Protein AF-A0A2V7WGX1-F1 (afdb_monomer_lite)

Sequence (212 aa):
MSPAGAVGPRGSLGRRGPPDYGVYSNGDAHVEGTFTATTNKGFVQPHPNDASKEIRYISLEGPHTEVYFRGTAQVSQGVTRIPIPQHFRFVADPATYSTLVTPVGAMATTAVVSEGPEGIVVVASRNVKVHYVVYAEREAVRNPDPIIENVHFRPDPDADFLAHLPDSFRQLMIQNGTLNSDGTVNMETARRLGWDKEWEKRKPPAPQPSSD

Secondary structure (DSSP, 8-state):
-PPP-----S----B-SSS-BSS--SS----SS----SS--EEEEE-TT-TT-EEEEE----SS-EEEEEEEEEEBTTEEEEPPPHHHHTTB-TT--EEEEEEESS---EEEEE-STT-EEEEESSSEEEEEEEEEEBSSS----SS----S----TTS--STTS-HHHHHHHHHTTSB-TTSSB-HHHHHHTTHHHHHHHHSPPPPPPP--

pLDDT: mean 86.75, std 15.68, range [38.28, 98.69]

Foldseek 3Di:
DDPDPP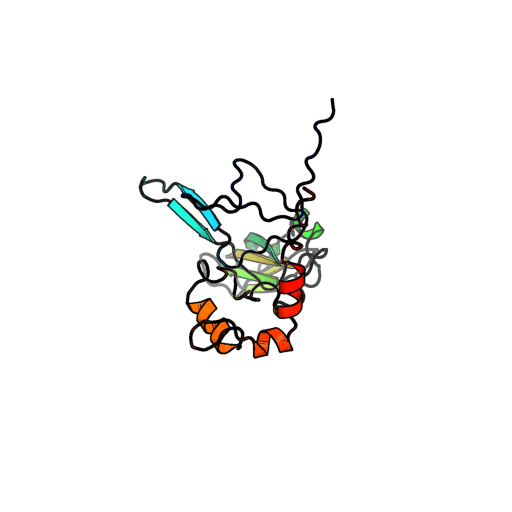PDPPDFQFDQDVVGDSDDDPDDDDDDDDDDDPDFDKDWDPDPPDNVDIDIDTDDDDLKQKDKDKDKDWADPFKDWAADDPVCLVWFDQVFKDKDKDFDPDDWDKDFPDDGNGTTMMGTPHTTMMIMMIMGGTPVDINPGSDDDPPLLQDDQVDPSPPPDDVVVLVVCCVVQCAPPVSGGNVVVCVVVVVVVVVVVVDDPDDDPDDD

Structure (mmCIF, N/CA/C/O backbone):
data_AF-A0A2V7WGX1-F1
#
_entry.id   AF-A0A2V7WGX1-F1
#
loop_
_atom_site.group_PDB
_atom_site.id
_atom_site.type_symbol
_atom_site.label_atom_id
_atom_site.label_alt_id
_atom_site.label_comp_id
_atom_site.label_asym_id
_atom_site.label_entity_id
_atom_site.label_seq_id
_atom_site.pdbx_PDB_ins_code
_atom_site.Cartn_x
_atom_site.Cartn_y
_atom_site.Cartn_z
_atom_site.occupancy
_atom_site.B_iso_or_equiv
_atom_site.auth_seq_id
_atom_site.auth_comp_id
_atom_site.auth_asym_id
_atom_site.auth_atom_id
_atom_site.pdbx_PDB_model_num
ATOM 1 N N . MET A 1 1 ? 3.390 42.094 -16.777 1.00 40.50 1 MET A N 1
ATOM 2 C CA . MET A 1 1 ? 4.501 41.247 -17.254 1.00 40.50 1 MET A CA 1
ATOM 3 C C . MET A 1 1 ? 4.175 39.819 -16.867 1.00 40.50 1 MET A C 1
ATOM 5 O O . MET A 1 1 ? 4.219 39.506 -15.687 1.00 40.50 1 MET A O 1
ATOM 9 N N . SER A 1 2 ? 3.751 38.995 -17.822 1.00 38.28 2 SER A N 1
ATOM 10 C CA . SER A 1 2 ? 3.570 37.558 -17.594 1.00 38.28 2 SER A CA 1
ATOM 11 C C . SER A 1 2 ? 4.943 36.891 -17.695 1.00 38.28 2 SER A C 1
ATOM 13 O O . SER A 1 2 ? 5.629 37.151 -18.687 1.00 38.28 2 SER A O 1
ATOM 15 N N . PRO A 1 3 ? 5.387 36.066 -16.732 1.00 49.81 3 PRO A N 1
ATOM 16 C CA . PRO A 1 3 ? 6.552 35.238 -16.974 1.00 49.81 3 PRO A CA 1
ATOM 17 C C . PRO A 1 3 ? 6.169 34.203 -18.031 1.00 49.81 3 PRO A C 1
ATOM 19 O O . PRO A 1 3 ? 5.167 33.499 -17.902 1.00 49.81 3 PRO A O 1
ATOM 22 N N . ALA A 1 4 ? 6.942 34.175 -19.112 1.00 47.16 4 ALA A N 1
ATOM 23 C CA . ALA A 1 4 ? 6.830 33.181 -20.160 1.00 47.16 4 ALA A CA 1
ATOM 24 C C . ALA A 1 4 ? 7.010 31.788 -19.542 1.00 47.16 4 ALA A C 1
ATOM 26 O O . ALA A 1 4 ? 8.065 31.479 -18.989 1.00 47.16 4 ALA A O 1
ATOM 27 N N . GLY A 1 5 ? 5.970 30.959 -19.618 1.00 41.69 5 GLY A N 1
ATOM 28 C CA . GLY A 1 5 ? 6.084 29.541 -19.321 1.00 41.69 5 GLY A CA 1
ATOM 29 C C . GLY A 1 5 ? 7.002 28.911 -20.357 1.00 41.69 5 GLY A C 1
ATOM 30 O O . GLY A 1 5 ? 6.671 28.869 -21.541 1.00 41.69 5 GLY A O 1
ATOM 31 N N . ALA A 1 6 ? 8.169 28.444 -19.925 1.00 47.59 6 ALA A N 1
ATOM 32 C CA . ALA A 1 6 ? 8.965 27.547 -20.738 1.00 47.59 6 ALA A CA 1
ATOM 33 C C . ALA A 1 6 ? 8.188 26.230 -20.853 1.00 47.59 6 ALA A C 1
ATOM 35 O O . ALA A 1 6 ? 8.159 25.431 -19.919 1.00 47.59 6 ALA A O 1
ATOM 36 N N . VAL A 1 7 ? 7.535 26.007 -21.992 1.00 45.34 7 VAL A N 1
ATOM 37 C CA . VAL A 1 7 ? 7.140 24.656 -22.387 1.00 45.34 7 VAL A CA 1
ATOM 38 C C . VAL A 1 7 ? 8.437 23.960 -22.778 1.00 45.34 7 VAL A C 1
ATOM 40 O O . VAL A 1 7 ? 8.952 24.149 -23.879 1.00 45.34 7 VAL A O 1
ATOM 43 N N . GLY A 1 8 ? 9.021 23.223 -21.833 1.00 42.41 8 GLY A N 1
ATOM 44 C CA . GLY A 1 8 ? 10.114 22.317 -22.151 1.00 42.41 8 GLY A CA 1
ATOM 45 C C . GLY A 1 8 ? 9.636 21.287 -23.184 1.00 42.41 8 GLY A C 1
ATOM 46 O O . GLY A 1 8 ? 8.465 20.894 -23.152 1.00 42.41 8 GLY A O 1
ATOM 47 N N . PRO A 1 9 ? 10.496 20.837 -24.112 1.00 39.94 9 PRO A N 1
ATOM 48 C CA . PRO A 1 9 ? 10.167 19.685 -24.943 1.00 39.94 9 PRO A CA 1
ATOM 49 C C . PRO A 1 9 ? 9.822 18.497 -24.033 1.00 39.94 9 PRO A C 1
ATOM 51 O O . PRO A 1 9 ? 10.311 18.418 -22.905 1.00 39.94 9 PRO A O 1
ATOM 54 N N . ARG A 1 10 ? 9.012 17.544 -24.513 1.00 44.78 10 ARG A N 1
ATOM 55 C CA . ARG A 1 10 ? 8.964 16.203 -23.907 1.00 44.78 10 ARG A CA 1
ATOM 56 C C . ARG A 1 10 ? 10.395 15.662 -23.911 1.00 44.78 10 ARG A C 1
ATOM 58 O O . ARG A 1 10 ? 10.879 15.216 -24.944 1.00 44.78 10 ARG A O 1
ATOM 65 N N . GLY A 1 11 ? 11.085 15.788 -22.789 1.00 47.50 11 GLY A N 1
ATOM 66 C CA . GLY A 1 11 ? 12.514 15.557 -22.687 1.00 47.50 11 GLY A CA 1
ATOM 67 C C . GLY A 1 11 ? 12.874 15.173 -21.264 1.00 47.50 11 GLY A C 1
ATOM 68 O O . GLY A 1 11 ? 12.306 15.681 -20.299 1.00 47.50 11 GLY A O 1
ATOM 69 N N . SER A 1 12 ? 13.805 14.237 -21.139 1.00 52.19 12 SER A N 1
ATOM 70 C CA . SER A 1 12 ? 14.406 13.853 -19.870 1.00 52.19 12 SER A CA 1
ATOM 71 C C . SER A 1 12 ? 15.331 14.971 -19.385 1.00 52.19 12 SER A C 1
ATOM 73 O O . SER A 1 12 ? 16.345 15.253 -20.022 1.00 52.19 12 SER A O 1
ATOM 75 N N . LEU A 1 13 ? 15.006 15.592 -18.254 1.00 54.75 13 LEU A N 1
ATOM 76 C CA . LEU A 1 13 ? 15.963 16.376 -17.476 1.00 54.75 13 LEU A CA 1
ATOM 77 C C . LEU A 1 13 ? 16.720 15.413 -16.553 1.00 54.75 13 LEU A C 1
ATOM 79 O O . LEU A 1 13 ? 16.105 14.602 -15.866 1.00 54.75 13 LEU A O 1
ATOM 83 N N . GLY A 1 14 ? 18.050 15.473 -16.584 1.00 57.06 14 GLY A N 1
ATOM 84 C CA . GLY A 1 14 ? 18.920 14.638 -15.761 1.00 57.06 14 GLY A CA 1
ATOM 85 C C . GLY A 1 14 ? 20.330 15.201 -15.715 1.00 57.06 14 GLY A C 1
ATOM 86 O O . GLY A 1 14 ? 21.062 15.103 -16.698 1.00 57.06 14 GLY A O 1
ATOM 87 N N . ARG A 1 15 ? 20.730 15.792 -14.585 1.00 48.75 15 ARG A N 1
ATOM 88 C CA . ARG A 1 15 ? 22.139 16.114 -14.334 1.00 48.75 15 ARG A CA 1
ATOM 89 C C . ARG A 1 15 ? 22.797 14.865 -13.753 1.00 48.75 15 ARG A C 1
ATOM 91 O O . ARG A 1 15 ? 22.518 14.490 -12.624 1.00 48.75 15 ARG A O 1
ATOM 98 N N . ARG A 1 16 ? 23.678 14.229 -14.523 1.00 54.84 16 ARG A N 1
ATOM 99 C CA . ARG A 1 16 ? 24.545 13.150 -14.027 1.00 54.84 16 ARG A CA 1
ATOM 100 C C . ARG A 1 16 ? 25.755 13.785 -13.329 1.00 54.84 16 ARG A C 1
ATOM 102 O O . ARG A 1 16 ? 26.389 14.662 -13.918 1.00 54.84 16 ARG A O 1
ATOM 109 N N . GLY A 1 17 ? 26.053 13.394 -12.093 1.00 52.72 17 GLY A N 1
ATOM 110 C CA . GLY A 1 17 ? 27.170 13.922 -11.312 1.00 52.72 17 GLY A CA 1
ATOM 111 C C . GLY A 1 17 ? 26.863 13.922 -9.812 1.00 52.72 17 GLY A C 1
ATOM 112 O O . GLY A 1 17 ? 25.748 14.287 -9.449 1.00 52.72 17 GLY A O 1
ATOM 113 N N . PRO A 1 18 ? 27.829 13.589 -8.934 1.00 49.91 18 PRO A N 1
ATOM 114 C CA . PRO A 1 18 ? 27.580 13.487 -7.501 1.00 49.91 18 PRO A CA 1
ATOM 115 C C . PRO A 1 18 ? 27.068 14.815 -6.919 1.00 49.91 18 PRO A C 1
ATOM 117 O O . PRO A 1 18 ? 27.707 15.851 -7.137 1.00 49.91 18 PRO A O 1
ATOM 120 N N . PRO A 1 19 ? 25.978 14.813 -6.134 1.00 52.66 19 PRO A N 1
ATOM 121 C CA . PRO A 1 19 ? 25.055 13.699 -5.879 1.00 52.66 19 PRO A CA 1
ATOM 122 C C . PRO A 1 19 ? 24.130 13.415 -7.084 1.00 52.66 19 PRO A C 1
ATOM 124 O O . PRO A 1 19 ? 23.496 14.332 -7.605 1.00 52.66 19 PRO A O 1
ATOM 127 N N . ASP A 1 20 ? 24.054 12.150 -7.524 1.00 64.81 20 ASP A N 1
ATOM 128 C CA . ASP A 1 20 ? 23.341 11.749 -8.749 1.00 64.81 20 ASP A CA 1
ATOM 129 C C . ASP A 1 20 ? 21.818 11.903 -8.609 1.00 64.81 20 ASP A C 1
ATOM 131 O O . ASP A 1 20 ? 21.132 11.046 -8.049 1.00 64.81 20 ASP A O 1
ATOM 135 N N . TYR A 1 21 ? 21.271 12.986 -9.165 1.00 66.06 21 TYR A N 1
ATOM 136 C CA . TYR A 1 21 ? 19.832 13.232 -9.227 1.00 66.06 21 TYR A CA 1
ATOM 137 C C . TYR A 1 21 ? 19.381 13.466 -10.669 1.00 66.06 21 TYR A C 1
ATOM 139 O O . TYR A 1 21 ? 19.825 14.404 -11.330 1.00 66.06 21 TYR A O 1
ATOM 147 N N . GLY A 1 22 ? 18.415 12.668 -11.136 1.00 72.00 22 GLY A N 1
ATOM 148 C CA . GLY A 1 22 ? 17.687 12.983 -12.369 1.00 72.00 22 GLY A CA 1
ATOM 149 C C . GLY A 1 22 ? 16.939 14.316 -12.234 1.00 72.00 22 GLY A C 1
ATOM 150 O O . GLY A 1 22 ? 17.083 15.214 -13.057 1.00 72.00 22 GLY A O 1
ATOM 151 N N . VAL A 1 23 ? 16.219 14.485 -11.123 1.00 77.44 23 VAL A N 1
ATOM 152 C CA . VAL A 1 23 ? 15.547 15.733 -10.743 1.00 77.44 23 VAL A CA 1
ATOM 153 C C . VAL A 1 23 ? 15.723 15.940 -9.237 1.00 77.44 23 VAL A C 1
ATOM 155 O O . VAL A 1 23 ? 15.415 15.042 -8.457 1.00 77.44 23 VAL A O 1
ATOM 158 N N . TYR A 1 24 ? 16.207 17.117 -8.832 1.00 76.19 24 TYR A N 1
ATOM 159 C CA . TYR A 1 24 ? 16.277 17.552 -7.433 1.00 76.19 24 TYR A CA 1
ATOM 160 C C . TYR A 1 24 ? 15.487 18.852 -7.274 1.00 76.19 24 TYR A C 1
ATOM 162 O O . TYR A 1 24 ? 15.758 19.829 -7.973 1.00 76.19 24 TYR A O 1
ATOM 170 N N . SER A 1 25 ? 14.522 18.863 -6.356 1.00 81.75 25 SER A N 1
ATOM 171 C CA . SER A 1 25 ? 13.749 20.052 -5.996 1.00 81.75 25 SER A CA 1
ATOM 172 C C . SER A 1 25 ? 14.060 20.435 -4.555 1.00 81.75 25 SER A C 1
ATOM 174 O O . SER A 1 25 ? 14.002 19.593 -3.666 1.00 81.75 25 SER A O 1
ATOM 176 N N . ASN A 1 26 ? 14.360 21.713 -4.320 1.00 82.06 26 ASN A N 1
ATOM 177 C CA . ASN A 1 26 ? 14.531 22.267 -2.972 1.00 82.06 26 ASN A CA 1
ATOM 178 C C . ASN A 1 26 ? 13.189 22.711 -2.337 1.00 82.06 26 ASN A C 1
ATOM 180 O O . ASN A 1 26 ? 13.183 23.385 -1.313 1.00 82.06 26 ASN A O 1
ATOM 184 N N . GLY A 1 27 ? 12.059 22.381 -2.969 1.00 85.50 27 GLY A N 1
ATOM 185 C CA . GLY A 1 27 ? 10.699 22.655 -2.497 1.00 85.50 27 GLY A CA 1
ATOM 186 C C . GLY A 1 27 ? 9.718 21.574 -2.957 1.00 85.50 27 GLY A C 1
ATOM 187 O O . GLY A 1 27 ? 10.138 20.523 -3.450 1.00 85.50 27 GLY A O 1
ATOM 188 N N . ASP A 1 28 ? 8.419 21.835 -2.825 1.00 88.31 28 ASP A N 1
ATOM 189 C CA . ASP A 1 28 ? 7.376 20.855 -3.141 1.00 88.31 28 ASP A CA 1
ATOM 190 C C . ASP A 1 28 ? 7.393 20.432 -4.617 1.00 88.31 28 ASP A C 1
ATOM 192 O O . ASP A 1 28 ? 7.561 21.248 -5.525 1.00 88.31 28 ASP A O 1
ATOM 196 N N . ALA A 1 29 ? 7.183 19.137 -4.856 1.00 88.44 29 ALA A N 1
ATOM 197 C CA . ALA A 1 29 ? 6.997 18.576 -6.187 1.00 88.44 29 ALA A CA 1
ATOM 198 C C . ALA A 1 29 ? 5.526 18.186 -6.373 1.00 88.44 29 ALA A C 1
ATOM 200 O O . ALA A 1 29 ? 5.007 17.329 -5.658 1.00 88.44 29 ALA A O 1
ATOM 201 N N . HIS A 1 30 ? 4.862 18.804 -7.349 1.00 87.44 30 HIS A N 1
ATOM 202 C CA . HIS A 1 30 ? 3.520 18.419 -7.775 1.00 87.44 30 HIS A CA 1
ATOM 203 C C . HIS A 1 30 ? 3.599 17.593 -9.063 1.00 87.44 30 HIS A C 1
ATOM 205 O O . HIS A 1 30 ? 4.263 17.997 -10.017 1.00 87.44 30 HIS A O 1
ATOM 211 N N . VAL A 1 31 ? 2.919 16.445 -9.090 1.00 90.00 31 VAL A N 1
ATOM 212 C CA . VAL A 1 31 ? 2.844 15.557 -10.258 1.00 90.00 31 VAL A CA 1
ATOM 213 C C . VAL A 1 31 ? 1.385 15.444 -10.685 1.00 90.00 31 VAL A C 1
ATOM 215 O O . VAL A 1 31 ? 0.576 14.849 -9.975 1.00 90.00 31 VAL A O 1
ATOM 218 N N . GLU A 1 32 ? 1.057 15.983 -11.858 1.00 89.12 32 GLU A N 1
ATOM 219 C CA . GLU A 1 32 ? -0.212 15.696 -12.528 1.00 89.12 32 GLU A CA 1
ATOM 220 C C . GLU A 1 32 ? -0.107 14.321 -13.207 1.00 89.12 32 GLU A C 1
ATOM 222 O O . GLU A 1 32 ? 0.552 14.168 -14.235 1.00 89.12 32 GLU A O 1
ATOM 227 N N . GLY A 1 33 ? -0.712 13.296 -12.597 1.00 88.25 33 GLY A N 1
ATOM 228 C CA . GLY A 1 33 ? -0.688 11.914 -13.087 1.00 88.25 33 GLY A CA 1
ATOM 229 C C . GLY A 1 33 ? -0.087 10.925 -12.085 1.00 88.25 33 GLY A C 1
ATOM 230 O O . GLY A 1 33 ? -0.230 11.082 -10.873 1.00 88.25 33 GLY A O 1
ATOM 231 N N . THR A 1 34 ? 0.563 9.875 -12.590 1.00 86.31 34 THR A N 1
ATOM 232 C CA . THR A 1 34 ? 1.123 8.787 -11.772 1.00 86.31 34 THR A CA 1
ATOM 233 C C . THR A 1 34 ? 2.629 8.949 -11.587 1.00 86.31 34 THR A C 1
ATOM 235 O O . THR A 1 34 ? 3.370 9.080 -12.557 1.00 86.31 34 THR A O 1
ATOM 238 N N . PHE A 1 35 ? 3.096 8.866 -10.338 1.00 90.06 35 PHE A N 1
ATOM 239 C CA . PHE A 1 35 ? 4.519 8.736 -10.024 1.00 90.06 35 PHE A CA 1
ATOM 240 C C . PHE A 1 35 ? 4.910 7.259 -9.876 1.00 90.06 35 PHE A C 1
ATOM 242 O O . PHE A 1 35 ? 4.494 6.572 -8.934 1.00 90.06 35 PHE A O 1
ATOM 249 N N . THR A 1 36 ? 5.744 6.775 -10.793 1.00 87.69 36 THR A N 1
ATOM 250 C CA . THR A 1 36 ? 6.272 5.406 -10.790 1.00 87.69 36 THR A CA 1
ATOM 251 C C . THR A 1 36 ? 7.737 5.420 -10.366 1.00 87.69 36 THR A C 1
ATOM 253 O O . THR A 1 36 ? 8.535 6.190 -10.892 1.00 87.69 36 THR A O 1
ATOM 256 N N . ALA A 1 37 ? 8.098 4.531 -9.442 1.00 89.00 37 ALA A N 1
ATOM 257 C CA . ALA A 1 37 ? 9.483 4.228 -9.107 1.00 89.00 37 ALA A CA 1
ATOM 258 C C . ALA A 1 37 ? 9.738 2.747 -9.398 1.00 89.00 37 ALA A C 1
ATOM 260 O O . ALA A 1 37 ? 8.873 1.917 -9.136 1.00 89.00 37 ALA A O 1
ATOM 261 N N . THR A 1 38 ? 10.905 2.424 -9.949 1.00 85.88 38 THR A N 1
ATOM 262 C CA . THR A 1 38 ? 11.343 1.036 -10.175 1.00 85.88 38 THR A CA 1
ATOM 263 C C . THR A 1 38 ? 12.050 0.440 -8.961 1.00 85.88 38 THR A C 1
ATOM 265 O O . THR A 1 38 ? 12.195 -0.774 -8.875 1.00 85.88 38 THR A O 1
ATOM 268 N N . THR A 1 39 ? 12.510 1.288 -8.038 1.00 85.75 39 THR A N 1
ATOM 269 C CA . THR A 1 39 ? 13.182 0.888 -6.800 1.00 85.75 39 T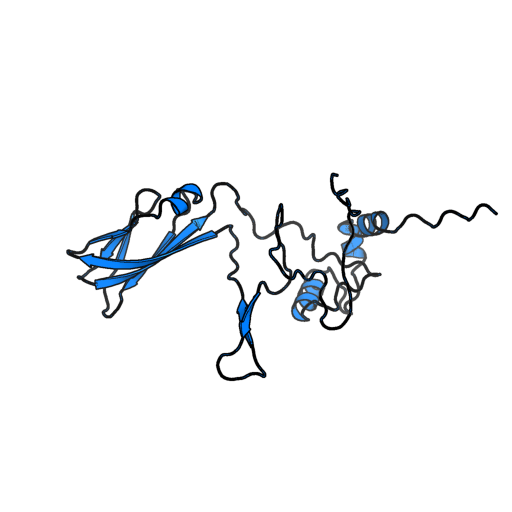HR A CA 1
ATOM 270 C C . THR A 1 39 ? 12.413 1.435 -5.595 1.00 85.75 39 THR A C 1
ATOM 272 O O . THR A 1 39 ? 11.241 1.131 -5.429 1.00 85.75 39 THR A O 1
ATOM 275 N N . ASN A 1 40 ? 13.027 2.263 -4.753 1.00 87.94 40 ASN A N 1
ATOM 276 C CA . ASN A 1 40 ? 12.475 2.642 -3.458 1.00 87.94 40 ASN A CA 1
ATOM 277 C C . ASN A 1 40 ? 11.804 4.020 -3.471 1.00 87.94 40 ASN A C 1
ATOM 279 O O . ASN A 1 40 ? 12.401 5.005 -3.910 1.00 87.94 40 ASN A O 1
ATOM 283 N N . LYS A 1 41 ? 10.630 4.120 -2.839 1.00 91.19 41 LYS A N 1
ATOM 284 C CA . LYS A 1 41 ? 9.979 5.389 -2.467 1.00 91.19 41 LYS A CA 1
ATOM 285 C C . LYS A 1 41 ? 10.291 5.699 -1.005 1.00 91.19 41 LYS A C 1
ATOM 287 O O . LYS A 1 41 ? 9.710 5.107 -0.103 1.00 91.19 41 LYS A O 1
ATOM 292 N N . GLY A 1 42 ? 11.298 6.540 -0.775 1.00 90.75 42 GLY A N 1
ATOM 293 C CA . GLY A 1 42 ? 11.860 6.766 0.557 1.00 90.75 42 GLY A CA 1
ATOM 294 C C . GLY A 1 42 ? 11.457 8.092 1.199 1.00 90.75 42 GLY A C 1
ATOM 295 O O . GLY A 1 42 ? 11.324 9.098 0.511 1.00 90.75 42 GLY A O 1
ATOM 296 N N . PHE A 1 43 ? 11.367 8.093 2.528 1.00 91.88 43 PHE A N 1
ATOM 297 C CA . PHE A 1 43 ? 11.461 9.281 3.378 1.00 91.88 43 PHE A CA 1
ATOM 298 C C . PHE A 1 43 ? 12.773 9.217 4.166 1.00 91.88 43 PHE A C 1
ATOM 300 O O . PHE A 1 43 ? 13.134 8.148 4.668 1.00 91.88 43 PHE A O 1
ATOM 307 N N . VAL A 1 44 ? 13.473 10.345 4.283 1.00 94.75 44 VAL A N 1
ATOM 308 C CA . VAL A 1 44 ? 14.750 10.459 5.000 1.00 94.75 44 VAL A CA 1
ATOM 309 C C . VAL A 1 44 ? 14.676 11.544 6.070 1.00 94.75 44 VAL A C 1
ATOM 311 O O . VAL A 1 44 ? 14.031 12.573 5.877 1.00 94.75 44 VAL A O 1
ATOM 314 N N . GLN A 1 45 ? 15.355 11.322 7.193 1.00 95.94 45 GLN A N 1
ATOM 315 C CA . GLN A 1 45 ? 15.562 12.324 8.238 1.00 95.94 45 GLN A CA 1
ATOM 316 C C . GLN A 1 45 ? 16.954 12.171 8.879 1.00 95.94 45 GLN A C 1
ATOM 318 O O . GLN A 1 45 ? 17.521 11.073 8.845 1.00 95.94 45 GLN A O 1
ATOM 323 N N . PRO A 1 46 ? 17.497 13.218 9.525 1.00 97.38 46 PRO A N 1
ATOM 324 C CA . PRO A 1 46 ? 18.754 13.116 10.262 1.00 97.38 46 PRO A CA 1
ATOM 325 C C . PRO A 1 46 ? 18.703 12.072 11.385 1.00 97.38 46 PRO A C 1
ATOM 327 O O . PRO A 1 46 ? 17.673 11.897 12.044 1.00 97.38 46 PRO A O 1
ATOM 330 N N . HIS A 1 47 ? 19.829 11.403 11.645 1.00 97.88 47 HIS A N 1
ATOM 331 C CA . HIS A 1 47 ? 19.957 10.552 12.824 1.00 97.88 47 HIS A CA 1
ATOM 332 C C . HIS A 1 47 ? 20.196 11.420 14.079 1.00 97.88 47 HIS A C 1
ATOM 334 O O . HIS A 1 47 ? 21.103 12.254 14.074 1.00 97.88 47 HIS A O 1
ATOM 340 N N . PRO A 1 48 ? 19.439 11.236 15.180 1.00 97.19 48 PRO A N 1
ATOM 341 C CA . PRO A 1 48 ? 19.466 12.171 16.312 1.00 97.19 48 PRO A CA 1
ATOM 342 C C . PRO A 1 48 ? 20.791 12.172 17.087 1.00 97.19 48 PRO A C 1
ATOM 344 O O . PRO A 1 48 ? 21.136 13.176 17.698 1.00 97.19 48 PRO A O 1
ATOM 347 N N . ASN A 1 49 ? 21.533 11.056 17.056 1.00 97.56 49 ASN A N 1
ATOM 348 C CA . ASN A 1 49 ? 22.718 10.835 17.897 1.00 97.56 49 ASN A CA 1
ATOM 349 C C . ASN A 1 49 ? 23.992 10.463 17.108 1.00 97.56 49 ASN A C 1
ATOM 351 O O . ASN A 1 49 ? 24.968 10.031 17.711 1.00 97.56 49 ASN A O 1
ATOM 355 N N . ASP A 1 50 ? 23.987 10.549 15.772 1.00 97.12 50 ASP A N 1
ATOM 356 C CA . ASP A 1 50 ? 25.138 10.152 14.940 1.00 97.12 50 ASP A CA 1
ATOM 357 C C . ASP A 1 50 ? 25.156 10.967 13.643 1.00 97.12 50 ASP A C 1
ATOM 359 O O . ASP A 1 50 ? 24.381 10.705 12.728 1.00 97.12 50 ASP A O 1
ATOM 363 N N . ALA A 1 51 ? 26.043 11.959 13.566 1.00 96.69 51 ALA A N 1
ATOM 364 C CA . ALA A 1 51 ? 26.132 12.868 12.424 1.00 96.69 51 ALA A CA 1
ATOM 365 C C . ALA A 1 51 ? 26.637 12.198 11.130 1.00 96.69 51 ALA A C 1
ATOM 367 O O . ALA A 1 51 ? 26.558 12.807 10.067 1.00 96.69 51 ALA A O 1
ATOM 368 N N . SER A 1 52 ? 27.147 10.960 11.198 1.00 96.44 52 SER A N 1
ATOM 369 C CA . SER A 1 52 ? 27.565 10.193 10.016 1.00 96.44 52 SER A CA 1
ATOM 370 C C . SER A 1 52 ? 26.426 9.394 9.371 1.00 96.44 52 SER A C 1
ATOM 372 O O . SER A 1 52 ? 26.651 8.704 8.376 1.00 96.44 52 SER A O 1
ATOM 374 N N . LYS A 1 53 ? 25.210 9.455 9.935 1.00 96.44 53 LYS A N 1
ATOM 375 C CA . LYS A 1 53 ? 24.075 8.616 9.537 1.00 96.44 53 LYS A CA 1
ATOM 376 C C . LYS A 1 53 ? 22.800 9.416 9.297 1.00 96.44 53 LYS A C 1
ATOM 378 O O . LYS A 1 53 ? 22.571 10.484 9.860 1.00 96.44 53 LYS A O 1
ATOM 383 N N . GLU A 1 54 ? 21.912 8.804 8.529 1.00 96.81 54 GLU A N 1
ATOM 384 C CA . GLU A 1 54 ? 20.520 9.209 8.364 1.00 96.81 54 GLU A CA 1
ATOM 385 C C . GLU A 1 54 ? 19.589 8.031 8.668 1.00 96.81 54 GLU A C 1
ATOM 387 O O . GLU A 1 54 ? 19.997 6.866 8.665 1.00 96.81 54 GLU A O 1
ATOM 392 N N . ILE A 1 55 ? 18.326 8.336 8.950 1.00 96.44 55 ILE A N 1
ATOM 393 C CA . ILE A 1 55 ? 17.261 7.347 9.090 1.00 96.44 55 ILE A CA 1
ATOM 394 C C . ILE A 1 55 ? 16.421 7.403 7.821 1.00 96.44 55 ILE A C 1
ATOM 396 O O . ILE A 1 55 ? 15.881 8.456 7.480 1.00 96.44 55 ILE A O 1
ATOM 400 N N . ARG A 1 5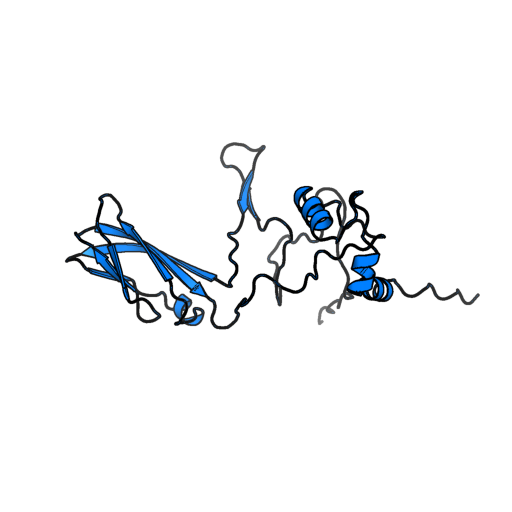6 ? 16.269 6.256 7.158 1.00 96.06 56 ARG A N 1
ATOM 401 C CA . ARG A 1 56 ? 15.464 6.113 5.947 1.00 96.06 56 ARG A CA 1
ATOM 402 C C . ARG A 1 56 ? 14.360 5.084 6.152 1.00 96.06 56 ARG A C 1
ATOM 404 O O . ARG A 1 56 ? 14.634 3.950 6.533 1.00 96.06 56 ARG A O 1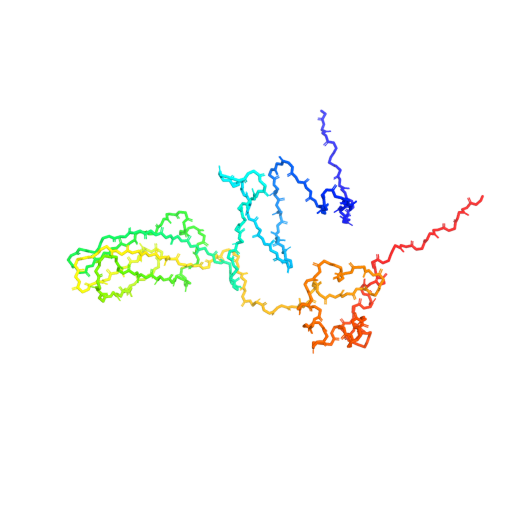
ATOM 411 N N . TYR A 1 57 ? 13.128 5.474 5.844 1.00 95.81 57 TYR A N 1
ATOM 412 C CA . TYR A 1 57 ? 11.974 4.578 5.742 1.00 95.81 57 TYR A CA 1
ATOM 413 C C . TYR A 1 57 ? 11.530 4.469 4.287 1.00 95.81 57 TYR A C 1
ATOM 415 O O . TYR A 1 57 ? 11.714 5.408 3.512 1.00 95.81 57 TYR A O 1
ATOM 423 N N . ILE A 1 58 ? 10.937 3.334 3.922 1.00 94.88 58 ILE A N 1
ATOM 424 C CA . ILE A 1 58 ? 10.357 3.097 2.597 1.00 94.88 58 ILE A CA 1
ATOM 425 C C . ILE A 1 58 ? 8.835 3.037 2.725 1.00 94.88 58 ILE A C 1
ATOM 427 O O . ILE A 1 58 ? 8.312 2.490 3.697 1.00 94.88 58 ILE A O 1
ATOM 431 N N . SER A 1 59 ? 8.132 3.639 1.767 1.00 93.00 59 SER A N 1
ATOM 432 C CA . SER A 1 59 ? 6.676 3.578 1.669 1.00 93.00 59 SER A CA 1
ATOM 433 C C . SER A 1 59 ? 6.189 2.133 1.531 1.00 93.00 59 SER A C 1
ATOM 435 O O . SER A 1 59 ? 6.835 1.313 0.886 1.00 93.00 59 SER A O 1
ATOM 437 N N . LEU A 1 60 ? 5.028 1.831 2.117 1.00 91.19 60 LEU A N 1
ATOM 438 C CA . LEU A 1 60 ? 4.338 0.561 1.888 1.00 91.19 60 LEU A CA 1
ATOM 439 C C . LEU A 1 60 ? 3.783 0.521 0.459 1.00 91.19 60 LEU A C 1
ATOM 441 O O . LEU A 1 60 ? 3.275 1.529 -0.035 1.00 91.19 60 LEU A O 1
ATOM 445 N N . GLU A 1 61 ? 3.862 -0.644 -0.178 1.00 87.69 61 GLU A N 1
ATOM 446 C CA . GLU A 1 61 ? 3.349 -0.881 -1.528 1.00 87.69 61 GLU A CA 1
ATOM 447 C C . GLU A 1 61 ? 2.221 -1.915 -1.476 1.00 87.69 61 GLU A C 1
ATOM 449 O O . GLU A 1 61 ? 2.384 -2.987 -0.893 1.00 87.69 61 GLU A O 1
ATOM 454 N N . GLY A 1 62 ? 1.076 -1.575 -2.069 1.00 88.06 62 GLY A N 1
ATOM 455 C CA . GLY A 1 62 ? -0.081 -2.453 -2.215 1.00 88.06 62 GLY A CA 1
ATOM 456 C C . GLY A 1 62 ? -0.457 -2.605 -3.692 1.00 88.06 62 GLY A C 1
ATOM 457 O O . GLY A 1 62 ? -0.140 -1.724 -4.496 1.00 88.06 62 GLY A O 1
ATOM 458 N N . PRO A 1 63 ? -1.127 -3.707 -4.075 1.00 86.81 63 PRO A N 1
ATOM 459 C CA . PRO A 1 63 ? -1.588 -3.904 -5.448 1.00 86.81 63 PRO A CA 1
ATOM 460 C C . PRO A 1 63 ? -2.719 -2.934 -5.830 1.00 86.81 63 PRO A C 1
ATOM 462 O O . PRO A 1 63 ? -2.882 -2.646 -7.013 1.00 86.81 63 PRO A O 1
ATOM 465 N N . HIS A 1 64 ? -3.452 -2.383 -4.854 1.00 89.56 64 HIS A N 1
ATOM 466 C CA . HIS A 1 64 ? -4.558 -1.443 -5.064 1.00 89.56 64 HIS A CA 1
ATOM 467 C C . HIS A 1 64 ? -4.231 -0.034 -4.545 1.00 89.56 64 HIS A C 1
ATOM 469 O O . HIS A 1 64 ? -3.267 0.189 -3.810 1.00 89.56 64 HIS A O 1
ATOM 475 N N . THR A 1 65 ? -5.064 0.942 -4.909 1.00 91.12 65 THR A N 1
ATOM 476 C CA . THR A 1 65 ? -4.993 2.338 -4.444 1.00 91.12 65 THR A CA 1
ATOM 477 C C . THR A 1 65 ? -5.570 2.486 -3.036 1.00 91.12 65 THR A C 1
ATOM 479 O O . THR A 1 65 ? -6.571 3.168 -2.811 1.00 91.12 65 THR A O 1
ATOM 482 N N . GLU A 1 66 ? -4.934 1.819 -2.081 1.00 92.19 66 GLU A N 1
ATOM 483 C CA . GLU A 1 66 ? -5.409 1.732 -0.706 1.00 92.19 66 GLU A CA 1
ATOM 484 C C . GLU A 1 66 ? -5.290 3.070 0.038 1.00 92.19 66 GLU A C 1
ATOM 486 O O . GLU A 1 66 ? -4.314 3.817 -0.077 1.00 92.19 66 GLU A O 1
ATOM 491 N N . VAL A 1 67 ? -6.294 3.346 0.861 1.00 95.25 67 VAL A N 1
ATOM 492 C CA . VAL A 1 67 ? -6.275 4.346 1.925 1.00 95.25 67 VAL A CA 1
ATOM 493 C C . VAL A 1 67 ? -6.530 3.638 3.244 1.00 95.25 67 VAL A C 1
ATOM 495 O O . VAL A 1 67 ? -7.288 2.672 3.316 1.00 95.25 67 VAL A O 1
ATOM 498 N N . TYR A 1 68 ? -5.916 4.130 4.317 1.00 97.19 68 TYR A N 1
ATOM 499 C CA . TYR A 1 68 ? -6.158 3.578 5.641 1.00 97.19 68 TYR A CA 1
ATOM 500 C C . TYR A 1 68 ? -6.180 4.655 6.717 1.00 97.19 68 TYR A C 1
ATOM 502 O O . TYR A 1 68 ? -5.557 5.711 6.598 1.00 97.19 68 TYR A O 1
ATOM 510 N N . PHE A 1 69 ? -6.863 4.348 7.813 1.00 98.31 69 PHE A N 1
ATOM 511 C CA . PHE A 1 69 ? -6.683 5.043 9.080 1.00 98.31 69 PHE A CA 1
ATOM 512 C C . PHE A 1 69 ? -6.578 4.021 10.209 1.00 98.31 69 PHE A C 1
ATOM 514 O O . PHE A 1 69 ? -7.083 2.903 10.126 1.00 98.31 69 PHE A O 1
ATOM 521 N N . ARG A 1 70 ? -5.880 4.392 11.280 1.00 98.25 70 ARG A N 1
ATOM 522 C CA . ARG A 1 70 ? -5.653 3.515 12.430 1.00 98.25 70 ARG A CA 1
ATOM 523 C C . ARG A 1 70 ? -5.866 4.263 13.723 1.00 98.25 70 ARG A C 1
ATOM 525 O O . ARG A 1 70 ? -5.690 5.478 13.787 1.00 98.25 70 ARG A O 1
ATOM 532 N N . GLY A 1 71 ? -6.176 3.524 14.772 1.00 98.31 71 GLY A N 1
ATOM 533 C CA . GLY A 1 71 ? -6.417 4.132 16.063 1.00 98.31 71 GLY A CA 1
ATOM 534 C C . GLY A 1 71 ? -6.611 3.117 17.163 1.00 98.31 71 GLY A C 1
ATOM 535 O O . GLY A 1 71 ? -6.182 1.963 17.086 1.00 98.31 71 GLY A O 1
ATOM 536 N N . THR A 1 72 ? -7.236 3.589 18.233 1.00 98.31 72 THR A N 1
ATOM 537 C CA . THR A 1 72 ? -7.553 2.770 19.396 1.00 98.31 72 THR A CA 1
ATOM 538 C C . THR A 1 72 ? -8.992 3.004 19.807 1.00 98.31 72 THR A C 1
ATOM 540 O O . THR A 1 72 ? -9.456 4.140 19.736 1.00 98.31 72 THR A O 1
ATOM 543 N N . ALA A 1 73 ? -9.673 1.966 20.275 1.00 97.81 73 ALA A N 1
ATOM 544 C CA . ALA A 1 73 ? -11.017 2.070 20.828 1.00 97.81 73 ALA A CA 1
ATOM 545 C C . ALA A 1 73 ? -11.112 1.283 22.136 1.00 97.81 73 ALA A C 1
ATOM 547 O O . ALA A 1 73 ? -10.346 0.348 22.368 1.00 97.81 73 ALA A O 1
ATOM 548 N N . GLN A 1 74 ? -12.050 1.669 22.995 1.00 98.06 74 GLN A N 1
ATOM 549 C CA . GLN A 1 74 ? -12.391 0.905 24.188 1.00 98.06 74 GLN A CA 1
ATOM 550 C C . GLN A 1 74 ? -13.657 0.099 23.903 1.00 98.06 74 GLN A C 1
ATOM 552 O O . GLN A 1 74 ? -14.674 0.666 23.498 1.00 98.06 74 GLN A O 1
ATOM 557 N N . VAL A 1 75 ? -13.589 -1.212 24.126 1.00 98.06 75 VAL A N 1
ATOM 558 C CA . VAL A 1 75 ? -14.768 -2.077 24.149 1.00 98.06 75 VAL A CA 1
ATOM 559 C C . VAL A 1 75 ? -15.325 -2.086 25.564 1.00 98.06 75 VAL A C 1
ATOM 561 O O . VAL A 1 75 ? -14.594 -2.373 26.519 1.00 98.06 75 VAL A O 1
ATOM 564 N N . SER A 1 76 ? -16.609 -1.765 25.688 1.00 96.00 76 SER A N 1
ATOM 565 C CA . SER A 1 76 ? -17.332 -1.691 26.956 1.00 96.00 76 SER A CA 1
ATOM 566 C C . SER A 1 76 ? -18.675 -2.385 26.794 1.00 96.00 76 SER A C 1
ATOM 568 O O . SER A 1 76 ? -19.339 -2.208 25.781 1.00 96.00 76 SER A O 1
ATOM 570 N N . GLN A 1 77 ? -19.073 -3.193 27.777 1.00 94.44 77 GLN A N 1
ATOM 571 C CA . GLN A 1 77 ? -20.307 -3.990 27.690 1.00 94.44 77 GLN A CA 1
ATOM 572 C C . GLN A 1 77 ? -20.337 -4.889 26.436 1.00 94.44 77 GLN A C 1
ATOM 574 O O . GLN A 1 77 ? -21.379 -5.108 25.828 1.00 94.44 77 GLN A O 1
ATOM 579 N N . GLY A 1 78 ? -19.165 -5.400 26.044 1.00 95.81 78 GLY A N 1
ATOM 580 C CA . GLY A 1 78 ? -19.005 -6.353 24.944 1.00 95.81 78 GLY A CA 1
ATOM 581 C C . GLY A 1 78 ? -19.025 -5.761 23.533 1.00 95.81 78 GLY A C 1
ATOM 582 O O . GLY A 1 78 ? -18.772 -6.509 22.594 1.00 95.81 78 GLY A O 1
ATOM 583 N N . VAL A 1 79 ? -19.262 -4.455 23.354 1.00 98.19 79 VAL A N 1
ATOM 584 C CA . VAL A 1 79 ? -19.349 -3.818 22.027 1.00 98.19 79 VAL A CA 1
ATOM 585 C C . VAL A 1 79 ? -18.719 -2.422 22.003 1.00 98.19 79 VAL A C 1
ATOM 587 O O . VAL A 1 79 ? -18.599 -1.741 23.019 1.00 98.19 79 VAL A O 1
ATOM 590 N N . THR A 1 80 ? -18.274 -1.986 20.831 1.00 98.44 80 THR A N 1
ATOM 591 C CA . THR A 1 80 ? -17.920 -0.593 20.554 1.00 98.44 80 THR A CA 1
ATOM 592 C C . THR A 1 80 ? -18.176 -0.261 19.092 1.00 98.44 80 THR A C 1
ATOM 594 O O . THR A 1 80 ? -18.226 -1.151 18.238 1.00 98.44 80 THR A O 1
ATOM 597 N N . ARG A 1 81 ? -18.323 1.032 18.801 1.00 98.25 81 ARG A N 1
ATOM 598 C CA . ARG A 1 81 ? -18.489 1.547 17.444 1.00 98.25 81 ARG A CA 1
ATOM 599 C C . ARG A 1 81 ? -17.371 2.529 17.132 1.00 98.25 81 ARG A C 1
ATOM 601 O O . ARG A 1 81 ? -17.232 3.544 17.808 1.00 98.25 81 ARG A O 1
ATOM 608 N N . ILE A 1 82 ? -16.600 2.241 16.092 1.00 98.38 82 ILE A N 1
ATOM 609 C CA . ILE A 1 82 ? -15.543 3.117 15.590 1.00 98.38 82 ILE A CA 1
ATOM 610 C C . ILE A 1 82 ? -16.158 4.015 14.504 1.00 98.38 82 ILE A C 1
ATOM 612 O O . ILE A 1 82 ? -16.665 3.492 13.507 1.00 98.38 82 ILE A O 1
ATOM 616 N N . PRO A 1 83 ? -16.167 5.350 14.677 1.00 97.94 83 PRO A N 1
ATOM 617 C CA . PRO A 1 83 ? -16.658 6.260 13.649 1.00 97.94 83 PRO A CA 1
ATOM 618 C C . PRO A 1 83 ? -15.661 6.355 12.489 1.00 97.94 83 PRO A C 1
ATOM 620 O O . PRO A 1 83 ? -14.451 6.414 12.710 1.00 97.94 83 PRO A O 1
ATOM 623 N N . ILE A 1 84 ? -16.169 6.425 11.255 1.00 98.25 84 ILE A N 1
ATOM 624 C CA . ILE A 1 84 ? -15.323 6.694 10.089 1.00 98.25 84 ILE A CA 1
ATOM 625 C C . ILE A 1 84 ? -15.047 8.201 10.012 1.00 98.25 84 ILE A C 1
ATOM 627 O O . ILE A 1 84 ? -16.001 8.991 10.004 1.00 98.25 84 ILE A O 1
ATOM 631 N N . PRO A 1 85 ? -13.776 8.635 9.924 1.00 98.00 85 PRO A N 1
ATOM 632 C CA . PRO A 1 85 ? -13.462 10.039 9.714 1.00 98.00 85 PRO A CA 1
ATOM 633 C C . PRO A 1 85 ? -14.138 10.568 8.447 1.00 98.00 85 PRO A C 1
ATOM 635 O O . PRO A 1 85 ? -14.123 9.919 7.403 1.00 98.00 85 PRO A O 1
ATOM 638 N N . GLN A 1 86 ? -14.721 11.766 8.514 1.00 97.44 86 GLN A N 1
ATOM 639 C CA . GLN A 1 86 ? -15.481 12.323 7.391 1.00 97.44 86 GLN A CA 1
ATOM 640 C C . GLN A 1 86 ? -14.662 12.380 6.093 1.00 97.44 86 GLN A C 1
ATOM 642 O O . GLN A 1 86 ? -15.149 11.951 5.055 1.00 97.44 86 GLN A O 1
ATOM 647 N N . HIS A 1 87 ? -13.413 12.839 6.174 1.00 97.38 87 HIS A N 1
ATOM 648 C CA . HIS A 1 87 ? -12.508 12.913 5.027 1.00 97.38 87 HIS A CA 1
ATOM 649 C C . HIS A 1 87 ? -12.219 11.542 4.398 1.00 97.38 87 HIS A C 1
ATOM 651 O O . HIS A 1 87 ? -12.035 11.463 3.191 1.00 97.38 87 HIS A O 1
ATOM 657 N N . PHE A 1 88 ? -12.223 10.461 5.187 1.00 98.00 88 PHE A N 1
ATOM 658 C CA . PHE A 1 88 ? -12.039 9.103 4.675 1.00 98.00 88 PHE A CA 1
ATOM 659 C C . PHE A 1 88 ? -13.254 8.652 3.853 1.00 98.00 88 PHE A C 1
ATOM 661 O O . PHE A 1 88 ? -13.089 8.116 2.763 1.00 98.00 88 PHE A O 1
ATOM 668 N N . ARG A 1 89 ? -14.478 8.959 4.312 1.00 96.44 89 ARG A N 1
ATOM 669 C CA . ARG A 1 89 ? -15.721 8.651 3.572 1.00 96.44 89 ARG A CA 1
ATOM 670 C C . ARG A 1 89 ? -15.817 9.350 2.217 1.00 96.44 89 ARG A C 1
ATOM 672 O O . ARG A 1 89 ? -16.525 8.868 1.351 1.00 96.44 89 ARG A O 1
ATOM 679 N N . PHE A 1 90 ? -15.146 10.487 2.042 1.00 96.38 90 PHE A N 1
ATOM 680 C CA . PHE A 1 90 ? -15.155 11.222 0.774 1.00 96.38 90 PHE A CA 1
ATOM 681 C C . PHE A 1 90 ? -14.296 10.581 -0.314 1.00 96.38 90 PHE A C 1
ATOM 683 O O . PHE A 1 90 ? -14.397 10.980 -1.470 1.00 96.38 90 PHE A O 1
ATOM 690 N N . VAL A 1 91 ? -13.404 9.660 0.056 1.00 96.69 91 VAL A N 1
ATOM 691 C CA . VAL A 1 91 ? -12.428 9.088 -0.876 1.00 96.69 91 VAL A CA 1
ATOM 692 C C . VAL A 1 91 ? -12.487 7.569 -0.955 1.00 96.69 91 VAL A C 1
ATOM 694 O O . VAL A 1 91 ? -12.007 7.024 -1.943 1.00 96.69 91 VAL A O 1
ATOM 697 N N . ALA A 1 92 ? -13.019 6.897 0.066 1.00 97.19 92 ALA A N 1
ATOM 698 C CA . ALA A 1 92 ? -13.061 5.445 0.163 1.00 97.19 92 ALA A CA 1
ATOM 699 C C . ALA A 1 92 ? -14.262 4.853 -0.583 1.00 97.19 92 ALA A C 1
ATOM 701 O O . ALA A 1 92 ? -15.384 5.321 -0.415 1.00 97.19 92 ALA A O 1
ATOM 702 N N . ASP A 1 93 ? -14.035 3.774 -1.330 1.00 96.31 93 ASP A N 1
ATOM 703 C CA . ASP A 1 93 ? -15.105 2.963 -1.903 1.00 96.31 93 ASP A CA 1
ATOM 704 C C . ASP A 1 93 ? -15.841 2.175 -0.798 1.00 96.31 93 ASP A C 1
ATOM 706 O O . ASP A 1 93 ? -15.221 1.326 -0.143 1.00 96.31 93 ASP A O 1
ATOM 710 N N . PRO A 1 94 ? -17.163 2.380 -0.618 1.00 95.50 94 PRO A N 1
ATOM 711 C CA . PRO A 1 94 ? -17.983 1.665 0.360 1.00 95.50 94 PRO A CA 1
ATOM 712 C C . PRO A 1 94 ? -17.892 0.135 0.311 1.00 95.50 94 PRO A C 1
ATOM 714 O O . PRO A 1 94 ? -18.122 -0.503 1.336 1.00 95.50 94 PRO A O 1
ATOM 717 N N . ALA A 1 95 ? -17.574 -0.456 -0.845 1.00 95.25 95 ALA A N 1
ATOM 718 C CA . ALA A 1 95 ? -17.552 -1.907 -1.035 1.00 95.25 95 ALA A CA 1
ATOM 719 C C . ALA A 1 95 ? -16.220 -2.585 -0.655 1.00 95.25 95 ALA A C 1
ATOM 721 O O . ALA A 1 95 ? -16.141 -3.811 -0.686 1.00 95.25 95 ALA A O 1
ATOM 722 N N . THR A 1 96 ? -15.179 -1.820 -0.306 1.00 96.31 96 THR A N 1
ATOM 723 C CA . THR A 1 96 ? -13.802 -2.341 -0.123 1.00 96.31 96 THR A CA 1
ATOM 724 C C . THR A 1 96 ? -13.269 -2.208 1.300 1.00 96.31 96 THR A C 1
ATOM 726 O O . THR A 1 96 ? -12.081 -2.414 1.543 1.00 96.31 96 THR A O 1
ATOM 729 N N . TYR A 1 97 ? -14.132 -1.851 2.253 1.00 97.88 97 TYR A N 1
ATOM 730 C CA . TYR A 1 97 ? -13.735 -1.722 3.651 1.00 97.88 97 TYR A CA 1
ATOM 731 C C . TYR A 1 97 ? -13.220 -3.059 4.191 1.00 97.88 97 TYR A C 1
ATOM 733 O O . TYR A 1 97 ? -13.824 -4.101 3.952 1.00 97.88 97 TYR A O 1
ATOM 741 N N . SER A 1 98 ? -12.113 -3.010 4.928 1.00 97.75 98 SER A N 1
ATOM 742 C CA . SER A 1 98 ? -11.557 -4.157 5.643 1.00 97.75 98 SER A CA 1
ATOM 743 C C . SER A 1 98 ? -10.882 -3.698 6.929 1.00 97.75 98 SER A C 1
ATOM 745 O O . SER A 1 98 ? -9.996 -2.836 6.909 1.00 97.75 98 SER A O 1
ATOM 747 N N . THR A 1 99 ? -11.300 -4.258 8.063 1.00 98.56 99 THR A N 1
ATOM 748 C CA . THR A 1 99 ? -10.838 -3.828 9.386 1.00 98.56 99 THR A CA 1
ATOM 749 C C . THR A 1 99 ? -10.103 -4.930 10.137 1.00 98.56 99 THR A C 1
ATOM 751 O O . THR A 1 99 ? -10.640 -6.002 10.408 1.00 98.56 99 THR A O 1
ATOM 754 N N . LEU A 1 100 ? -8.888 -4.619 10.587 1.00 98.25 100 LEU A N 1
ATOM 755 C CA . LEU A 1 100 ? -8.123 -5.445 11.517 1.00 98.25 100 LEU A CA 1
ATOM 756 C C . LEU A 1 100 ? -8.256 -4.888 12.932 1.00 98.25 100 LEU A C 1
ATOM 758 O O . LEU A 1 100 ? -8.122 -3.681 13.137 1.00 98.25 100 LEU A O 1
ATOM 762 N N . VAL A 1 101 ? -8.480 -5.763 13.915 1.00 98.25 101 VAL A N 1
ATOM 763 C CA . VAL A 1 101 ? -8.636 -5.397 15.329 1.00 98.25 101 VAL A CA 1
ATOM 764 C C . VAL A 1 101 ? -7.803 -6.319 16.209 1.00 98.25 101 VAL A C 1
ATOM 766 O O . VAL A 1 101 ? -7.902 -7.539 16.095 1.00 98.25 101 VAL A O 1
ATOM 769 N N . THR A 1 102 ? -7.050 -5.736 17.143 1.00 98.19 102 THR A N 1
ATOM 770 C CA . THR A 1 102 ? -6.214 -6.481 18.094 1.00 98.19 102 THR A CA 1
ATOM 771 C C . THR A 1 102 ? -6.443 -5.986 19.526 1.00 98.19 102 THR A C 1
ATOM 773 O O . THR A 1 102 ? -6.267 -4.790 19.784 1.00 98.19 102 THR A O 1
ATOM 776 N N . PRO A 1 103 ? -6.802 -6.863 20.483 1.00 98.19 103 PRO A N 1
ATOM 777 C CA . PRO A 1 103 ? -6.844 -6.533 21.909 1.00 98.19 103 PRO A CA 1
ATOM 778 C C . PRO A 1 103 ? -5.491 -6.074 22.460 1.00 98.19 103 PRO A C 1
ATOM 780 O O . PRO A 1 103 ? -4.438 -6.560 22.057 1.00 98.19 103 PRO A O 1
ATOM 783 N N . VAL A 1 104 ? -5.521 -5.169 23.436 1.00 98.19 104 VAL A N 1
ATOM 784 C CA . VAL A 1 104 ? -4.335 -4.601 24.085 1.00 98.19 104 VAL A CA 1
ATOM 785 C C . VAL A 1 104 ? -4.385 -4.869 25.586 1.00 98.19 104 VAL A C 1
ATOM 787 O O . VAL A 1 104 ? -5.404 -4.643 26.237 1.00 98.19 104 VAL A O 1
ATOM 790 N N . GLY A 1 105 ? -3.262 -5.323 26.149 1.00 97.12 105 GLY A N 1
ATOM 791 C CA . GLY A 1 105 ? -3.072 -5.538 27.590 1.00 97.12 105 GLY A CA 1
ATOM 792 C C . GLY A 1 105 ? -3.652 -6.846 28.139 1.00 97.12 105 GLY A C 1
ATOM 793 O O . GLY A 1 105 ? -3.139 -7.363 29.126 1.00 97.12 105 GLY A O 1
ATOM 794 N N . ALA A 1 106 ? -4.671 -7.419 27.498 1.00 91.25 106 ALA A N 1
ATOM 795 C CA . ALA A 1 106 ? -5.213 -8.729 27.845 1.00 91.25 106 ALA A CA 1
ATOM 796 C C . ALA A 1 106 ? -5.738 -9.455 26.603 1.00 91.25 106 ALA A C 1
ATOM 798 O O . ALA A 1 106 ? -6.239 -8.822 25.673 1.00 91.25 106 ALA A O 1
ATOM 799 N N . MET A 1 107 ? -5.677 -10.790 26.619 1.00 96.12 107 MET A N 1
ATOM 800 C CA . MET A 1 107 ? -6.349 -11.601 25.605 1.00 96.12 107 MET A CA 1
ATOM 801 C C . MET A 1 107 ? -7.865 -11.405 25.693 1.00 96.12 107 MET A C 1
ATOM 803 O O . MET A 1 107 ? -8.457 -11.435 26.777 1.00 96.12 107 MET A O 1
ATOM 807 N N . ALA A 1 108 ? -8.484 -11.237 24.532 1.00 97.44 108 ALA A N 1
ATOM 808 C CA . ALA A 1 108 ? -9.922 -11.248 24.337 1.00 97.44 108 ALA A CA 1
ATOM 809 C C . ALA A 1 108 ? -10.210 -11.826 22.950 1.00 97.44 108 ALA A C 1
ATOM 811 O O . ALA A 1 108 ? -9.431 -11.627 22.021 1.00 97.44 108 ALA A O 1
ATOM 812 N N . THR A 1 109 ? -11.333 -12.515 22.799 1.00 97.62 109 THR A N 1
ATOM 813 C CA . THR A 1 109 ? -11.840 -12.849 21.467 1.00 97.62 109 THR A CA 1
ATOM 814 C C . THR A 1 109 ? -12.528 -11.608 20.925 1.00 97.62 109 THR A C 1
ATOM 816 O O . THR A 1 109 ? -13.372 -11.048 21.623 1.00 97.62 109 THR A O 1
ATOM 819 N N . THR A 1 110 ? -12.170 -11.173 19.719 1.00 97.88 110 THR A N 1
ATOM 820 C CA . THR A 1 110 ? -12.768 -10.011 19.046 1.00 97.88 110 THR A CA 1
ATOM 821 C C . THR A 1 110 ? -13.359 -10.396 17.702 1.00 97.88 110 THR A C 1
ATOM 823 O O . THR A 1 110 ? -12.848 -11.296 17.041 1.00 97.88 110 THR A O 1
ATOM 826 N N . ALA A 1 111 ? -14.400 -9.681 17.280 1.00 98.25 111 ALA A N 1
ATOM 827 C CA . ALA A 1 111 ? -14.946 -9.781 15.931 1.00 98.25 111 ALA A CA 1
ATOM 828 C C . ALA A 1 111 ? -15.372 -8.401 15.419 1.00 98.25 111 ALA A C 1
ATOM 830 O O . ALA A 1 111 ? -15.904 -7.590 16.181 1.00 98.25 111 ALA A O 1
ATOM 831 N N . VAL A 1 112 ? -15.151 -8.156 14.127 1.00 98.50 112 VAL A N 1
ATOM 832 C CA . VAL A 1 112 ? -15.774 -7.054 13.387 1.00 98.50 112 VAL A CA 1
ATOM 833 C C . VAL A 1 112 ? -17.134 -7.561 12.918 1.00 98.50 112 VAL A C 1
ATOM 835 O O . VAL A 1 112 ? -17.210 -8.488 12.120 1.00 98.50 112 VAL A O 1
ATOM 838 N N . VAL A 1 113 ? -18.209 -7.018 13.486 1.00 98.19 113 VAL A N 1
ATOM 839 C CA . VAL A 1 113 ? -19.589 -7.462 13.216 1.00 98.19 113 VAL A CA 1
ATOM 840 C C . VAL A 1 113 ? -20.148 -6.794 11.966 1.00 98.19 113 VAL A C 1
ATOM 842 O O . VAL A 1 113 ? -20.929 -7.393 11.234 1.00 98.19 113 VAL A O 1
ATOM 845 N N . SER A 1 114 ? -19.752 -5.547 11.724 1.00 98.12 114 SER A N 1
ATOM 846 C CA . SER A 1 114 ? -20.106 -4.807 10.519 1.00 98.12 114 SER A CA 1
ATOM 847 C C . SER A 1 114 ? -19.065 -3.737 10.238 1.00 98.12 114 SER A C 1
ATOM 849 O O . SER A 1 114 ? -18.527 -3.138 11.174 1.00 98.12 114 SER A O 1
ATOM 851 N N . GLU A 1 115 ? -18.861 -3.434 8.964 1.00 98.19 115 GLU A N 1
ATOM 852 C CA . GLU A 1 115 ? -18.002 -2.352 8.503 1.00 98.19 115 GLU A CA 1
ATOM 853 C C . GLU A 1 115 ? -18.580 -1.653 7.276 1.00 98.19 115 GLU A C 1
ATOM 855 O O . GLU A 1 115 ? -19.395 -2.220 6.550 1.00 98.19 115 GLU A O 1
ATOM 860 N N . GLY A 1 116 ? -18.193 -0.392 7.091 1.00 97.56 116 GLY A N 1
ATOM 861 C CA . GLY A 1 116 ? -18.628 0.439 5.977 1.00 97.56 116 GLY A CA 1
ATOM 862 C C . GLY A 1 116 ? -18.642 1.928 6.328 1.00 97.56 116 GLY A C 1
ATOM 863 O O . GLY A 1 116 ? -18.205 2.316 7.419 1.00 97.56 116 GLY A O 1
ATOM 864 N N . PRO A 1 117 ? -19.186 2.776 5.435 1.00 96.81 117 PRO A N 1
ATOM 865 C CA . PRO A 1 117 ? -19.171 4.233 5.583 1.00 96.81 117 PRO A CA 1
ATOM 866 C C . PRO A 1 117 ? -19.828 4.733 6.867 1.00 96.81 117 PRO A C 1
ATOM 868 O O . PRO A 1 117 ? -19.427 5.758 7.414 1.00 96.81 117 PRO A O 1
ATOM 871 N N . GLU A 1 118 ? -20.818 4.005 7.378 1.00 96.94 118 GLU A N 1
ATOM 872 C CA . GLU A 1 118 ? -21.517 4.408 8.590 1.00 96.94 118 GLU A CA 1
ATOM 873 C C . GLU A 1 118 ? -20.648 4.226 9.840 1.00 96.94 118 GLU A C 1
ATOM 875 O O . GLU A 1 118 ? -20.758 5.017 10.780 1.00 96.94 118 GLU A O 1
ATOM 880 N N . GLY A 1 119 ? -19.759 3.233 9.877 1.00 97.75 119 GLY A N 1
ATOM 881 C CA . GLY A 1 119 ? -18.936 2.911 11.042 1.00 97.75 119 GLY A CA 1
ATOM 882 C C . GLY A 1 119 ? -18.536 1.443 11.095 1.00 97.75 119 GLY A C 1
ATOM 883 O O . GLY A 1 119 ? -19.088 0.608 10.384 1.00 97.75 119 GLY A O 1
ATOM 884 N N . ILE A 1 120 ? -17.608 1.135 12.000 1.00 98.56 120 ILE A N 1
ATOM 885 C CA . ILE A 1 120 ? -17.207 -0.241 12.301 1.00 98.56 120 ILE A CA 1
ATOM 886 C C . ILE A 1 120 ? -17.792 -0.645 13.648 1.00 98.56 120 ILE A C 1
ATOM 888 O O . ILE A 1 120 ? -17.600 0.065 14.637 1.00 98.56 120 ILE A O 1
ATOM 892 N N . VAL A 1 121 ? -18.478 -1.782 13.711 1.00 98.62 121 VAL A N 1
ATOM 893 C CA . VAL A 1 121 ? -18.953 -2.366 14.970 1.00 98.62 121 VAL A CA 1
ATOM 894 C C . VAL A 1 121 ? -18.030 -3.509 15.350 1.00 98.62 121 VAL A C 1
ATOM 896 O O . VAL A 1 121 ? -17.855 -4.458 14.590 1.00 98.62 121 VAL A O 1
ATOM 899 N N . VAL A 1 122 ? -17.452 -3.420 16.543 1.00 98.69 122 VAL A N 1
ATOM 900 C CA . VAL A 1 122 ? -16.526 -4.417 17.080 1.00 98.69 122 VAL A CA 1
ATOM 901 C C . VAL A 1 122 ? -17.096 -4.971 18.372 1.00 98.69 122 VAL A C 1
ATOM 903 O O . VAL A 1 122 ? -17.505 -4.207 19.247 1.00 98.69 122 VAL A O 1
ATOM 906 N N . VAL A 1 123 ? -17.076 -6.292 18.517 1.00 98.50 123 VAL A N 1
ATOM 907 C CA . VAL A 1 123 ? -17.413 -6.977 19.770 1.00 98.50 123 VAL A CA 1
ATOM 908 C C . VAL A 1 123 ? -16.184 -7.628 20.384 1.00 98.50 123 VAL A C 1
ATOM 910 O O . VAL A 1 123 ? -15.248 -7.995 19.671 1.00 98.50 123 VAL A O 1
ATOM 913 N N . ALA A 1 124 ? -16.188 -7.774 21.709 1.00 98.25 124 ALA A N 1
ATOM 914 C CA . ALA A 1 124 ? -15.141 -8.479 22.439 1.00 98.25 124 ALA A CA 1
ATOM 915 C C . ALA A 1 124 ? -15.706 -9.313 23.594 1.00 98.25 124 ALA A C 1
ATOM 917 O O . ALA A 1 124 ? -16.699 -8.939 24.215 1.00 98.25 124 ALA A O 1
ATOM 918 N N . SER A 1 125 ? -15.019 -10.403 23.946 1.00 97.81 125 SER A N 1
ATOM 919 C CA . SER A 1 125 ? -15.411 -11.292 25.053 1.00 97.81 125 SER A CA 1
ATOM 920 C C . SER A 1 125 ? -15.312 -10.662 26.450 1.00 97.81 125 SER A C 1
ATOM 922 O O . SER A 1 125 ? -15.762 -11.252 27.431 1.00 97.81 125 SER A O 1
ATOM 924 N N . ARG A 1 126 ? -14.707 -9.475 26.566 1.00 96.00 126 ARG A N 1
ATOM 925 C CA . ARG A 1 126 ? -14.570 -8.704 27.807 1.00 96.00 126 ARG A CA 1
ATOM 926 C C . ARG A 1 126 ? -14.313 -7.233 27.501 1.00 96.00 126 ARG A C 1
ATOM 928 O O . ARG A 1 126 ? -13.926 -6.885 26.388 1.00 96.00 126 ARG A O 1
ATOM 935 N N . ASN A 1 127 ? -14.441 -6.382 28.517 1.00 97.75 127 ASN A N 1
ATOM 936 C CA . ASN A 1 127 ? -13.988 -4.998 28.416 1.00 97.75 127 ASN A CA 1
ATOM 937 C C . ASN A 1 127 ? -12.476 -4.976 28.165 1.00 97.75 127 ASN A C 1
ATOM 939 O O . ASN A 1 127 ? -11.701 -5.497 28.972 1.00 97.75 127 ASN A O 1
ATOM 943 N N . VAL A 1 128 ? -12.067 -4.397 27.040 1.00 98.06 128 VAL A N 1
ATOM 944 C CA . VAL A 1 128 ? -10.671 -4.381 26.605 1.00 98.06 128 VAL A CA 1
ATOM 945 C C . VAL A 1 128 ? -10.431 -3.213 25.656 1.00 98.06 128 VAL A C 1
ATOM 947 O O . VAL A 1 128 ? -11.314 -2.821 24.891 1.00 98.06 128 VAL A O 1
ATOM 950 N N . LYS A 1 129 ? -9.230 -2.642 25.712 1.00 98.31 129 LYS A N 1
ATOM 951 C CA . LYS A 1 129 ? -8.769 -1.703 24.692 1.00 98.31 129 LYS A CA 1
ATOM 952 C C . LYS A 1 129 ? -8.403 -2.488 23.439 1.00 98.31 129 LYS A C 1
ATOM 954 O O . LYS A 1 129 ? -7.781 -3.540 23.537 1.00 98.31 129 LYS A O 1
ATOM 959 N N . VAL A 1 130 ? -8.725 -1.955 22.272 1.00 98.44 130 VAL A N 1
ATOM 960 C CA . VAL A 1 130 ? -8.298 -2.508 20.987 1.00 98.44 130 VAL A CA 1
ATOM 961 C C . VAL A 1 130 ? -7.492 -1.485 20.197 1.00 98.44 130 VAL A C 1
ATOM 963 O O . VAL A 1 130 ? -7.750 -0.280 20.265 1.00 98.44 130 VAL A O 1
ATOM 966 N N . HIS A 1 131 ? -6.511 -1.965 19.443 1.00 98.69 131 HIS A N 1
ATOM 967 C CA . HIS A 1 131 ? -5.958 -1.265 18.291 1.00 98.69 131 HIS A CA 1
ATOM 968 C C . HIS A 1 131 ? -6.712 -1.698 17.044 1.00 98.69 131 HIS A C 1
ATOM 970 O O . HIS A 1 131 ? -7.131 -2.850 16.955 1.00 98.69 131 HIS A O 1
ATOM 976 N N . TYR A 1 132 ? -6.883 -0.779 16.100 1.00 98.56 132 TYR A N 1
ATOM 977 C CA . TYR A 1 132 ? -7.493 -1.090 14.817 1.00 98.56 132 TYR A CA 1
ATOM 978 C C . TYR A 1 132 ? -6.750 -0.425 13.664 1.00 98.56 132 TYR A C 1
ATOM 980 O O . TYR A 1 132 ? -6.150 0.642 13.834 1.00 98.56 132 TYR A O 1
ATOM 988 N N . VAL A 1 133 ? -6.855 -1.040 12.490 1.00 98.50 133 VAL A N 1
ATOM 989 C CA . VAL A 1 133 ? -6.547 -0.434 11.193 1.00 98.50 133 VAL A CA 1
ATOM 990 C C . VAL A 1 133 ? -7.729 -0.711 10.276 1.00 98.50 133 VAL A C 1
ATOM 992 O O . VAL A 1 133 ? -8.176 -1.851 10.201 1.00 98.50 133 VAL A O 1
ATOM 995 N N . VAL A 1 134 ? -8.241 0.326 9.622 1.00 98.44 134 VAL A N 1
ATOM 996 C CA . VAL A 1 134 ? -9.314 0.232 8.628 1.00 98.44 134 VAL A CA 1
ATOM 997 C C . VAL A 1 134 ? -8.716 0.588 7.277 1.00 98.44 134 VAL A C 1
ATOM 999 O O . VAL A 1 134 ? -8.163 1.680 7.132 1.00 98.44 134 VAL A O 1
ATOM 1002 N N . TYR A 1 135 ? -8.833 -0.325 6.323 1.00 97.62 135 TYR A N 1
ATOM 1003 C CA . TYR A 1 135 ? -8.441 -0.165 4.928 1.00 97.62 135 TYR A CA 1
ATOM 1004 C C . TYR A 1 135 ? -9.679 0.032 4.051 1.00 97.62 135 TYR A C 1
ATOM 1006 O O . TYR A 1 135 ? -10.759 -0.448 4.393 1.00 97.62 135 TYR A O 1
ATOM 1014 N N . ALA A 1 136 ? -9.507 0.727 2.931 1.00 96.69 136 ALA A N 1
ATOM 1015 C CA . ALA A 1 136 ? -10.422 0.748 1.792 1.00 96.69 136 ALA A CA 1
ATOM 1016 C C . ALA A 1 136 ? -9.642 1.138 0.526 1.00 96.69 136 ALA A C 1
ATOM 1018 O O . ALA A 1 136 ? -8.551 1.704 0.617 1.00 96.69 136 ALA A O 1
ATOM 1019 N N . GLU A 1 137 ? -10.192 0.889 -0.656 1.00 95.56 137 GLU A N 1
ATOM 1020 C CA . GLU A 1 137 ? -9.668 1.440 -1.906 1.00 95.56 137 GLU A CA 1
ATOM 1021 C C . GLU A 1 137 ? -10.202 2.848 -2.151 1.00 95.56 137 GLU A C 1
ATOM 1023 O O . GLU A 1 137 ? -11.281 3.224 -1.687 1.00 95.56 137 GLU A O 1
ATOM 1028 N N . ARG A 1 138 ? -9.469 3.640 -2.933 1.00 95.31 138 ARG A N 1
ATOM 1029 C CA . ARG A 1 138 ? -9.973 4.921 -3.423 1.00 95.31 138 ARG A CA 1
ATOM 1030 C C . ARG A 1 138 ? -11.085 4.725 -4.454 1.00 95.31 138 ARG A C 1
ATOM 1032 O O . ARG A 1 138 ? -10.863 4.125 -5.500 1.00 95.31 138 ARG A O 1
ATOM 1039 N N . GLU A 1 139 ? -12.233 5.358 -4.230 1.00 92.88 139 GLU A N 1
ATOM 1040 C CA . GLU A 1 139 ? -13.396 5.285 -5.125 1.00 92.88 139 GLU A CA 1
ATOM 1041 C C . GLU A 1 139 ? -13.102 5.872 -6.514 1.00 92.88 139 GLU A C 1
ATOM 1043 O O . GLU A 1 139 ? -13.375 5.247 -7.537 1.00 92.88 139 GLU A O 1
ATOM 1048 N N . ALA A 1 140 ? -12.496 7.062 -6.559 1.00 91.38 140 ALA A N 1
ATOM 1049 C CA . ALA A 1 140 ? -12.297 7.803 -7.806 1.00 91.38 140 ALA A CA 1
ATOM 1050 C C . ALA A 1 140 ? -11.159 7.262 -8.690 1.00 91.38 140 ALA A C 1
ATOM 1052 O O . ALA A 1 140 ? -11.069 7.620 -9.862 1.00 91.38 140 ALA A O 1
ATOM 1053 N N . VAL A 1 141 ? -10.241 6.466 -8.131 1.00 87.94 141 VAL A N 1
ATOM 1054 C CA . VAL A 1 141 ? -9.050 5.976 -8.840 1.00 87.94 141 VAL A CA 1
ATOM 1055 C C . VAL A 1 141 ? -8.714 4.595 -8.309 1.00 87.94 141 VAL A C 1
ATOM 1057 O O . VAL A 1 141 ? -8.240 4.487 -7.181 1.00 87.94 141 VAL A O 1
ATOM 1060 N N . ARG A 1 142 ? -8.913 3.564 -9.130 1.00 83.25 142 ARG A N 1
ATOM 1061 C CA . ARG A 1 142 ? -8.582 2.170 -8.809 1.00 83.25 142 ARG A CA 1
ATOM 1062 C C . ARG A 1 142 ? -7.356 1.700 -9.573 1.00 83.25 142 ARG A C 1
ATOM 1064 O O . ARG A 1 142 ? -7.069 2.209 -10.654 1.00 83.25 142 ARG A O 1
ATOM 1071 N N . ASN A 1 143 ? -6.699 0.679 -9.035 1.00 84.75 143 ASN A N 1
ATOM 1072 C CA . ASN A 1 143 ? -5.743 -0.132 -9.777 1.00 84.75 143 ASN A CA 1
ATOM 1073 C C . ASN A 1 143 ? -6.244 -1.585 -9.821 1.00 84.75 143 ASN A C 1
ATOM 1075 O O . ASN A 1 143 ? -5.975 -2.324 -8.881 1.00 84.75 143 ASN A O 1
ATOM 1079 N N . PRO A 1 144 ? -7.025 -1.982 -10.840 1.00 74.44 144 PRO A N 1
ATOM 1080 C CA . PRO A 1 144 ? -7.715 -3.271 -10.825 1.00 74.44 144 PRO A CA 1
ATOM 1081 C C . PRO A 1 144 ? -6.804 -4.474 -11.112 1.00 74.44 144 PRO A C 1
ATOM 1083 O O . PRO A 1 144 ? -7.189 -5.589 -10.777 1.00 74.44 144 PRO A O 1
ATOM 1086 N N . ASP A 1 145 ? -5.631 -4.273 -11.730 1.00 86.31 145 ASP A N 1
ATOM 1087 C CA . ASP A 1 145 ? -4.698 -5.359 -12.057 1.00 86.31 145 ASP A CA 1
ATOM 1088 C C . ASP A 1 145 ? -3.237 -4.947 -11.781 1.00 86.31 145 ASP A C 1
ATOM 1090 O O . ASP A 1 145 ? -2.740 -3.998 -12.396 1.00 86.31 145 ASP A O 1
ATOM 1094 N N . PRO A 1 146 ? -2.520 -5.626 -10.865 1.00 89.88 146 PRO A N 1
ATOM 1095 C CA . PRO A 1 146 ? -1.099 -5.376 -10.633 1.00 89.88 146 PRO A CA 1
ATOM 1096 C C . PRO A 1 146 ? -0.192 -5.906 -11.759 1.00 89.88 146 PRO A C 1
ATOM 1098 O O . PRO A 1 146 ? 0.979 -5.527 -11.821 1.00 89.88 146 PRO A O 1
ATOM 1101 N N . ILE A 1 147 ? -0.695 -6.771 -12.646 1.00 92.19 147 ILE A N 1
ATOM 1102 C CA . ILE A 1 147 ? 0.038 -7.304 -13.796 1.00 92.19 147 ILE A CA 1
ATOM 1103 C C . ILE A 1 147 ? -0.422 -6.568 -15.052 1.00 92.19 147 ILE A C 1
ATOM 1105 O O . ILE A 1 147 ? -1.420 -6.898 -15.683 1.00 92.19 147 ILE A O 1
ATOM 1109 N N . ILE A 1 148 ? 0.356 -5.566 -15.443 1.00 91.06 148 ILE A N 1
ATOM 1110 C CA . ILE A 1 148 ? 0.070 -4.731 -16.611 1.00 91.06 148 ILE A CA 1
ATOM 1111 C C . ILE A 1 148 ? 1.036 -5.009 -17.760 1.00 91.06 148 ILE A C 1
ATOM 1113 O O . ILE A 1 148 ? 2.045 -5.706 -17.619 1.00 91.06 148 ILE A O 1
ATOM 1117 N N . GLU A 1 149 ? 0.748 -4.410 -18.914 1.00 90.81 149 GLU A N 1
ATOM 1118 C CA . GLU A 1 149 ? 1.682 -4.385 -20.032 1.00 90.81 149 GLU A CA 1
ATOM 1119 C C . GLU A 1 149 ? 3.049 -3.847 -19.570 1.00 90.81 149 GLU A C 1
ATOM 1121 O O . GLU A 1 149 ? 3.165 -2.733 -19.053 1.00 90.81 149 GLU A O 1
ATOM 1126 N N . ASN A 1 150 ? 4.109 -4.636 -19.765 1.00 91.00 150 ASN A N 1
ATOM 1127 C CA . ASN A 1 150 ? 5.463 -4.221 -19.412 1.00 91.00 150 ASN A CA 1
ATOM 1128 C C . ASN A 1 150 ? 5.868 -3.037 -20.287 1.00 91.00 150 ASN A C 1
ATOM 1130 O O . ASN A 1 150 ? 6.200 -3.272 -21.440 1.00 91.00 150 ASN A O 1
ATOM 1134 N N . VAL A 1 151 ? 5.883 -1.813 -19.760 1.00 88.69 151 VAL A N 1
ATOM 1135 C CA . VAL A 1 151 ? 6.335 -0.591 -20.456 1.00 88.69 151 VAL A CA 1
ATOM 1136 C C . VAL A 1 151 ? 7.677 -0.054 -19.949 1.00 88.69 151 VAL A C 1
ATOM 1138 O O . VAL A 1 151 ? 8.331 0.711 -20.655 1.00 88.69 151 VAL A O 1
ATOM 1141 N N . HIS A 1 152 ? 8.109 -0.467 -18.753 1.00 87.62 152 HIS A N 1
ATOM 1142 C CA . HIS A 1 152 ? 9.297 0.073 -18.079 1.00 87.62 152 HIS A CA 1
ATOM 1143 C C . HIS A 1 152 ? 10.554 -0.783 -18.265 1.00 87.62 152 HIS A C 1
ATOM 1145 O O . HIS A 1 152 ? 11.653 -0.242 -18.269 1.00 87.62 152 HIS A O 1
ATOM 1151 N N . PHE A 1 153 ? 10.416 -2.097 -18.462 1.00 91.62 153 PHE A N 1
ATOM 1152 C CA . PHE A 1 153 ? 11.534 -3.029 -18.634 1.00 91.62 153 PHE A CA 1
ATOM 1153 C C . PHE A 1 153 ? 11.667 -3.442 -20.103 1.00 91.62 153 PHE A C 1
ATOM 1155 O O . PHE A 1 153 ? 11.568 -4.620 -20.443 1.00 91.62 153 PHE A O 1
ATOM 1162 N N . ARG A 1 154 ? 11.844 -2.445 -20.978 1.00 90.38 154 ARG A N 1
ATOM 1163 C CA . ARG A 1 154 ? 12.054 -2.592 -22.430 1.00 90.38 154 ARG A CA 1
ATOM 1164 C C . ARG A 1 154 ? 13.434 -2.022 -22.801 1.00 90.38 154 ARG A C 1
ATOM 1166 O O . ARG A 1 154 ? 13.490 -0.890 -23.286 1.00 90.38 154 ARG A O 1
ATOM 1173 N N . PRO A 1 155 ? 14.539 -2.727 -22.496 1.00 87.62 155 PRO A N 1
ATOM 1174 C CA . PRO A 1 155 ? 15.884 -2.182 -22.658 1.00 87.62 155 PRO A CA 1
ATOM 1175 C C . PRO A 1 155 ? 16.188 -1.902 -24.131 1.00 87.62 155 PRO A C 1
ATOM 1177 O O . PRO A 1 155 ? 15.966 -2.765 -24.974 1.00 87.62 155 PRO A O 1
ATOM 1180 N N . ASP A 1 156 ? 16.707 -0.711 -24.418 1.00 85.75 156 ASP A N 1
ATOM 1181 C CA . ASP A 1 156 ? 17.296 -0.362 -25.712 1.00 85.75 156 ASP A CA 1
ATOM 1182 C C . ASP A 1 156 ? 18.779 -0.787 -25.694 1.00 85.75 156 ASP A C 1
ATOM 1184 O O . ASP A 1 156 ? 19.470 -0.438 -24.731 1.00 85.75 156 ASP A O 1
ATOM 1188 N N . PRO A 1 157 ? 19.275 -1.549 -26.690 1.00 84.75 157 PRO A N 1
ATOM 1189 C CA . PRO A 1 157 ? 20.675 -1.973 -26.757 1.00 84.75 157 PRO A CA 1
ATOM 1190 C C . PRO A 1 157 ? 21.689 -0.825 -26.686 1.00 84.75 157 PRO A C 1
ATOM 1192 O O . PRO A 1 157 ? 22.792 -1.028 -26.181 1.00 84.75 157 PRO A O 1
ATOM 1195 N N . ASP A 1 158 ? 21.314 0.363 -27.168 1.00 79.44 158 ASP A N 1
ATOM 1196 C CA . ASP A 1 158 ? 22.189 1.537 -27.231 1.00 79.44 158 ASP A CA 1
ATOM 1197 C C . ASP A 1 158 ? 22.096 2.412 -25.963 1.00 79.44 158 ASP A C 1
ATOM 1199 O O . ASP A 1 158 ? 22.803 3.416 -25.833 1.00 79.44 158 ASP A O 1
ATOM 1203 N N . ALA A 1 159 ? 21.229 2.052 -25.007 1.00 73.69 159 ALA A N 1
ATOM 1204 C CA . ALA A 1 159 ? 21.014 2.796 -23.772 1.00 73.69 159 ALA A CA 1
ATOM 1205 C C . ALA A 1 159 ? 21.566 2.061 -22.547 1.00 73.69 159 ALA A C 1
ATOM 1207 O O . ALA A 1 159 ? 21.391 0.856 -22.368 1.00 73.69 159 ALA A O 1
ATOM 1208 N N . ASP A 1 160 ? 22.136 2.826 -21.615 1.00 71.19 160 ASP A N 1
ATOM 1209 C CA . ASP A 1 160 ? 22.564 2.311 -20.313 1.00 71.19 160 ASP A CA 1
ATOM 1210 C C . ASP A 1 160 ? 21.368 2.143 -19.353 1.00 71.19 160 ASP A C 1
ATOM 1212 O O . ASP A 1 160 ? 21.217 2.845 -18.354 1.00 71.19 160 ASP A O 1
ATOM 1216 N N . PHE A 1 161 ? 20.448 1.244 -19.712 1.00 72.44 161 PHE A N 1
ATOM 1217 C CA . PHE A 1 161 ? 19.222 0.973 -18.954 1.00 72.44 161 PHE A CA 1
ATOM 1218 C C . PHE A 1 161 ? 19.496 0.209 -17.649 1.00 72.44 161 PHE A C 1
ATOM 1220 O O . PHE A 1 161 ? 18.770 0.354 -16.666 1.00 72.44 161 PHE A O 1
ATOM 1227 N N . LEU A 1 162 ? 20.534 -0.631 -17.640 1.00 73.50 162 LEU A N 1
ATOM 1228 C CA . LEU A 1 162 ? 20.747 -1.621 -16.586 1.00 73.50 162 LEU A CA 1
ATOM 1229 C C . LEU A 1 162 ? 21.660 -1.135 -15.452 1.00 73.50 162 LEU A C 1
ATOM 1231 O O . LEU A 1 162 ? 21.668 -1.781 -14.407 1.00 73.50 162 LEU A O 1
ATOM 1235 N N . ALA A 1 163 ? 22.402 -0.031 -15.613 1.00 73.56 163 ALA A N 1
ATOM 1236 C CA . ALA A 1 163 ? 23.377 0.432 -14.615 1.00 73.56 163 ALA A CA 1
ATOM 1237 C C . ALA A 1 163 ? 22.787 0.718 -13.224 1.00 73.56 163 ALA A C 1
ATOM 1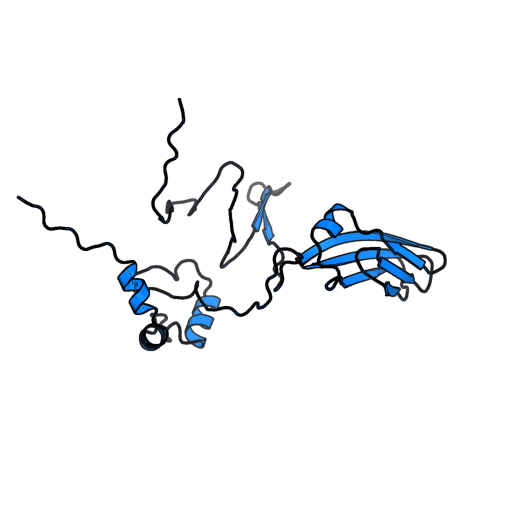239 O O . ALA A 1 163 ? 23.490 0.607 -12.223 1.00 73.56 163 ALA A O 1
ATOM 1240 N N . HIS A 1 164 ? 21.507 1.082 -13.146 1.00 72.31 164 HIS A N 1
ATOM 1241 C CA . HIS A 1 164 ? 20.858 1.476 -11.890 1.00 72.31 164 HIS A CA 1
ATOM 1242 C C . HIS A 1 164 ? 19.903 0.419 -11.328 1.00 72.31 164 HIS A C 1
ATOM 1244 O O . HIS A 1 164 ? 19.284 0.644 -10.286 1.00 72.31 164 HIS A O 1
ATOM 1250 N N . LEU A 1 165 ? 19.744 -0.713 -12.018 1.00 81.38 165 LEU A N 1
ATOM 1251 C CA . LEU A 1 165 ? 18.844 -1.769 -11.577 1.00 81.38 165 LEU A CA 1
ATOM 1252 C C . LEU A 1 165 ? 19.576 -2.777 -10.680 1.00 81.38 165 LEU A C 1
ATOM 1254 O O . LEU A 1 165 ? 20.733 -3.100 -10.947 1.00 81.38 165 LEU A O 1
ATOM 1258 N N . PRO A 1 166 ? 18.909 -3.320 -9.646 1.00 88.50 166 PRO A N 1
ATOM 1259 C CA . PRO A 1 166 ? 19.458 -4.422 -8.862 1.00 88.50 166 PRO A CA 1
ATOM 1260 C C . PRO A 1 166 ? 19.758 -5.653 -9.730 1.00 88.50 166 PRO A C 1
ATOM 1262 O O . PRO A 1 166 ? 19.007 -5.96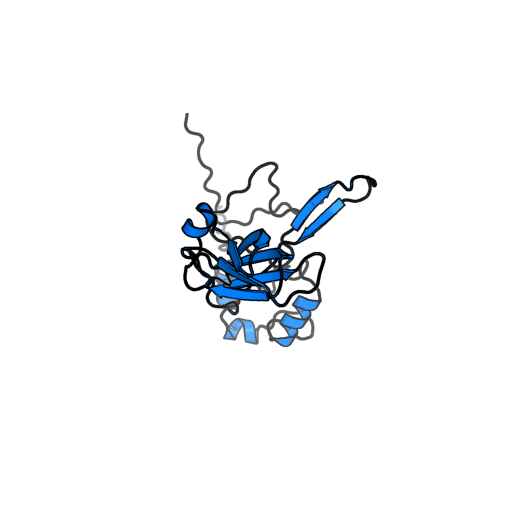3 -10.657 1.00 88.50 166 PRO A O 1
ATOM 1265 N N . ASP A 1 167 ? 20.780 -6.433 -9.370 1.00 90.19 167 ASP A N 1
ATOM 1266 C CA . ASP A 1 167 ? 21.132 -7.667 -10.094 1.00 90.19 167 ASP A CA 1
ATOM 1267 C C . ASP A 1 167 ? 19.974 -8.673 -10.161 1.00 90.19 167 ASP A C 1
ATOM 1269 O O . ASP A 1 167 ? 19.805 -9.371 -11.162 1.00 90.19 167 ASP A O 1
ATOM 1273 N N . SER A 1 168 ? 19.120 -8.718 -9.136 1.00 92.50 168 SER A N 1
ATOM 1274 C CA . SER A 1 168 ? 17.923 -9.565 -9.136 1.00 92.50 168 SER A CA 1
ATOM 1275 C C . SER A 1 168 ? 16.949 -9.209 -10.263 1.00 92.50 168 SER A C 1
ATOM 1277 O O . SER A 1 168 ? 16.334 -10.103 -10.840 1.00 92.50 168 SER A O 1
ATOM 1279 N N . PHE A 1 169 ? 16.839 -7.932 -10.641 1.00 93.31 169 PHE A N 1
ATOM 1280 C CA . PHE A 1 169 ? 15.988 -7.514 -11.757 1.00 93.31 169 PHE A CA 1
ATOM 1281 C C . PHE A 1 169 ? 16.579 -7.971 -13.085 1.00 93.31 169 PHE A C 1
ATOM 1283 O O . PHE A 1 169 ? 15.846 -8.463 -13.941 1.00 93.31 169 PHE A O 1
ATOM 1290 N N . ARG A 1 170 ? 17.908 -7.899 -13.234 1.00 90.88 170 ARG A N 1
ATOM 1291 C CA . ARG A 1 170 ? 18.597 -8.464 -14.400 1.00 90.88 170 ARG A CA 1
ATOM 1292 C C . ARG A 1 170 ? 18.298 -9.958 -14.536 1.00 90.88 170 ARG A C 1
ATOM 1294 O O . ARG A 1 170 ? 17.979 -10.401 -15.632 1.00 90.88 170 ARG A O 1
ATOM 1301 N N . GLN A 1 171 ? 18.326 -10.716 -13.439 1.00 94.12 171 GLN A N 1
ATOM 1302 C CA . GLN A 1 171 ? 18.000 -12.147 -13.468 1.00 94.12 171 GLN A CA 1
ATOM 1303 C C . GLN A 1 171 ? 16.550 -12.416 -13.889 1.00 94.12 171 GLN A C 1
ATOM 1305 O O . GLN A 1 171 ? 16.316 -13.285 -14.725 1.00 94.12 171 GLN A O 1
ATOM 1310 N N . LEU A 1 172 ? 15.582 -11.637 -13.393 1.00 96.44 172 LEU A N 1
ATOM 1311 C CA . LEU A 1 172 ? 14.186 -11.735 -13.842 1.00 96.44 172 LEU A CA 1
ATOM 1312 C C . LEU A 1 172 ? 14.042 -11.433 -15.340 1.00 96.44 172 LEU A C 1
ATOM 1314 O O . LEU A 1 172 ? 13.285 -12.103 -16.041 1.00 96.44 172 LEU A O 1
ATOM 1318 N N . MET A 1 173 ? 14.787 -10.446 -15.842 1.00 95.50 173 MET A N 1
ATOM 1319 C CA . MET A 1 173 ? 14.793 -10.091 -17.261 1.00 95.50 173 MET A CA 1
ATOM 1320 C C . MET A 1 173 ? 15.460 -11.163 -18.137 1.00 95.50 173 MET A C 1
ATOM 1322 O O . MET A 1 173 ? 15.050 -11.351 -19.278 1.00 95.50 173 MET A O 1
ATOM 1326 N N . ILE A 1 174 ? 16.452 -11.893 -17.626 1.00 95.69 174 ILE A N 1
ATOM 1327 C CA . ILE A 1 174 ? 16.996 -13.078 -18.308 1.00 95.69 174 ILE A CA 1
ATOM 1328 C C . ILE A 1 174 ? 15.946 -14.196 -18.309 1.00 95.69 174 ILE A C 1
ATOM 1330 O O . ILE A 1 174 ? 15.634 -14.766 -19.352 1.00 95.69 174 ILE A O 1
ATOM 1334 N N . GLN A 1 175 ? 15.342 -14.470 -17.150 1.00 97.56 175 GLN A N 1
ATOM 1335 C CA . GLN A 1 175 ? 14.352 -15.531 -16.974 1.00 97.56 175 GLN A CA 1
ATOM 1336 C C . GLN A 1 175 ? 13.124 -15.356 -17.877 1.00 97.56 175 GLN A C 1
ATOM 1338 O O . GLN A 1 175 ? 12.617 -16.335 -18.420 1.00 97.56 175 GLN A O 1
ATOM 1343 N N . ASN A 1 176 ? 12.633 -14.125 -18.040 1.00 96.44 176 ASN A N 1
ATOM 1344 C CA . ASN A 1 176 ? 11.458 -13.838 -18.864 1.00 96.44 176 ASN A CA 1
ATOM 1345 C C . ASN A 1 176 ? 11.787 -13.617 -20.357 1.00 96.44 176 ASN A C 1
ATOM 1347 O O . ASN A 1 176 ? 10.888 -13.306 -21.140 1.00 96.44 176 ASN A O 1
ATOM 1351 N N . GLY A 1 177 ? 13.059 -13.760 -20.752 1.00 96.94 177 GLY A N 1
ATOM 1352 C CA . GLY A 1 177 ? 13.518 -13.617 -22.132 1.00 96.94 177 GLY A CA 1
ATOM 1353 C C . GLY A 1 177 ? 13.628 -12.176 -22.634 1.00 96.94 177 GLY A C 1
ATOM 1354 O O . GLY A 1 177 ? 13.716 -11.975 -23.844 1.00 96.94 177 GLY A O 1
ATOM 1355 N N . THR A 1 178 ? 13.616 -11.177 -21.747 1.00 96.19 178 THR A N 1
ATOM 1356 C CA . THR A 1 178 ? 13.917 -9.772 -22.081 1.00 96.19 178 THR A CA 1
ATOM 1357 C C . THR A 1 178 ? 15.404 -9.587 -22.394 1.00 96.19 178 THR A C 1
ATOM 1359 O O . THR A 1 178 ? 15.763 -8.851 -23.315 1.00 96.19 178 THR A O 1
ATOM 1362 N N . LEU A 1 179 ? 16.270 -10.275 -21.649 1.00 95.38 179 LEU A N 1
ATOM 1363 C CA . LEU A 1 179 ? 17.712 -10.340 -21.871 1.00 95.38 179 LEU A CA 1
ATOM 1364 C C . LEU A 1 179 ? 18.132 -11.769 -22.232 1.00 95.38 179 LEU A C 1
ATOM 1366 O O . LEU A 1 179 ? 17.474 -12.740 -21.861 1.00 95.38 179 LEU A O 1
ATOM 1370 N N . ASN A 1 180 ? 19.249 -11.892 -22.938 1.00 96.06 180 ASN A N 1
ATOM 1371 C CA . ASN A 1 180 ? 19.966 -13.147 -23.125 1.00 96.06 180 ASN A CA 1
ATOM 1372 C C . ASN A 1 180 ? 20.728 -13.516 -21.843 1.00 96.06 180 ASN A C 1
ATOM 1374 O O . ASN A 1 180 ? 20.922 -12.684 -20.958 1.00 96.06 180 ASN A O 1
ATOM 1378 N N . SER A 1 181 ? 21.228 -14.750 -21.753 1.00 95.06 181 SER A N 1
ATOM 1379 C CA . SER A 1 181 ? 21.996 -15.225 -20.589 1.00 95.06 181 SER A CA 1
ATOM 1380 C C . SER A 1 181 ? 23.273 -14.424 -20.305 1.00 95.06 181 SER A C 1
ATOM 1382 O O . SER A 1 181 ? 23.751 -14.425 -19.175 1.00 95.06 181 SER A O 1
ATOM 1384 N N . ASP A 1 182 ? 23.828 -13.748 -21.313 1.00 91.94 182 ASP A N 1
ATOM 1385 C CA . ASP A 1 182 ? 24.989 -12.857 -21.185 1.00 91.94 182 ASP A CA 1
ATOM 1386 C C . ASP A 1 182 ? 24.616 -11.424 -20.746 1.00 91.94 182 ASP A C 1
ATOM 1388 O O . ASP A 1 182 ? 25.485 -10.568 -20.594 1.00 91.94 182 ASP A O 1
ATOM 1392 N N . GLY A 1 183 ? 23.325 -11.153 -20.521 1.00 89.00 183 GLY A N 1
ATOM 1393 C CA . GLY A 1 183 ? 22.806 -9.857 -20.097 1.00 89.00 183 GLY A CA 1
ATOM 1394 C C . GLY A 1 183 ? 22.583 -8.849 -21.226 1.00 89.00 183 GLY A C 1
ATOM 1395 O O . GLY A 1 183 ? 22.172 -7.726 -20.929 1.00 89.00 183 GLY A O 1
ATOM 1396 N N . THR A 1 184 ? 22.821 -9.221 -22.487 1.00 92.31 184 THR A N 1
ATOM 1397 C CA . THR A 1 184 ? 22.480 -8.396 -23.657 1.00 92.31 184 THR A CA 1
ATOM 1398 C C . THR A 1 184 ? 20.982 -8.454 -23.963 1.00 92.31 184 THR A C 1
ATOM 1400 O O . THR A 1 184 ? 20.285 -9.376 -23.540 1.00 92.31 184 THR A O 1
ATOM 1403 N N . VAL A 1 185 ? 20.452 -7.468 -24.691 1.00 93.81 185 VAL A N 1
ATOM 1404 C CA . VAL A 1 185 ? 19.030 -7.440 -25.072 1.00 93.81 185 VAL A CA 1
ATOM 1405 C C . VAL A 1 185 ? 18.690 -8.616 -25.990 1.00 93.81 185 VAL A C 1
ATOM 1407 O O . VAL A 1 185 ? 19.360 -8.851 -26.998 1.00 93.81 185 VAL A O 1
ATOM 1410 N N . ASN A 1 186 ? 17.609 -9.336 -25.682 1.00 96.00 186 ASN A N 1
ATOM 1411 C CA . ASN A 1 186 ? 17.102 -10.382 -26.563 1.00 96.00 186 ASN A CA 1
ATOM 1412 C C . ASN A 1 186 ? 16.332 -9.755 -27.740 1.00 96.00 186 ASN A C 1
ATOM 1414 O O . ASN A 1 186 ? 15.166 -9.365 -27.623 1.00 96.00 186 ASN A O 1
ATOM 1418 N N . MET A 1 187 ? 16.988 -9.682 -28.899 1.00 95.25 187 MET A N 1
ATOM 1419 C CA . MET A 1 187 ? 16.429 -9.068 -30.107 1.00 95.25 187 MET A CA 1
ATOM 1420 C C . MET A 1 187 ? 15.261 -9.849 -30.721 1.00 95.25 187 MET A C 1
ATOM 1422 O O . MET A 1 187 ? 14.432 -9.253 -31.408 1.00 95.25 187 MET A O 1
ATOM 1426 N N . GLU A 1 188 ? 15.161 -11.160 -30.486 1.00 96.75 188 GLU A N 1
ATOM 1427 C CA . GLU A 1 188 ? 14.009 -11.951 -30.929 1.00 96.75 188 GLU A CA 1
ATOM 1428 C C . GLU A 1 188 ? 12.756 -11.541 -30.151 1.00 96.75 188 GLU A C 1
ATOM 1430 O O . GLU A 1 188 ? 11.733 -11.199 -30.751 1.00 96.75 188 GLU A O 1
ATOM 1435 N N . THR A 1 189 ? 12.858 -11.481 -28.820 1.00 96.75 189 THR A N 1
ATOM 1436 C CA . THR A 1 189 ? 11.782 -10.984 -27.955 1.00 96.75 189 THR A CA 1
ATOM 1437 C C . THR A 1 189 ? 11.423 -9.543 -28.294 1.00 96.75 189 THR A C 1
ATOM 1439 O O . THR A 1 189 ? 10.240 -9.242 -28.458 1.00 96.75 189 THR A O 1
ATOM 1442 N N . ALA A 1 190 ? 12.418 -8.667 -28.459 1.00 94.88 190 ALA A N 1
ATOM 1443 C CA . ALA A 1 190 ? 12.185 -7.264 -28.786 1.00 94.88 190 ALA A CA 1
ATOM 1444 C C . ALA A 1 190 ? 11.407 -7.090 -30.100 1.00 94.88 190 ALA A C 1
ATOM 1446 O O . ALA A 1 190 ? 10.426 -6.350 -30.123 1.00 94.88 190 ALA A O 1
ATOM 1447 N N . ARG A 1 191 ? 11.778 -7.815 -31.166 1.00 95.44 191 ARG A N 1
ATOM 1448 C CA . ARG A 1 191 ? 11.068 -7.790 -32.460 1.00 95.44 191 ARG A CA 1
ATOM 1449 C C . ARG A 1 191 ? 9.665 -8.373 -32.359 1.00 95.44 191 ARG A C 1
ATOM 1451 O O . ARG A 1 191 ? 8.716 -7.796 -32.886 1.00 95.44 191 ARG A O 1
ATOM 1458 N N . ARG A 1 192 ? 9.515 -9.505 -31.662 1.00 96.25 192 ARG A N 1
ATOM 1459 C CA . ARG A 1 192 ? 8.219 -10.168 -31.451 1.00 96.25 192 ARG A CA 1
ATOM 1460 C C . ARG A 1 192 ? 7.234 -9.267 -30.704 1.00 96.25 192 ARG A C 1
ATOM 1462 O O . ARG A 1 192 ? 6.046 -9.295 -31.004 1.00 96.25 192 ARG A O 1
ATOM 1469 N N . LEU A 1 193 ? 7.726 -8.480 -29.748 1.00 95.44 193 LEU A N 1
ATOM 1470 C CA . LEU A 1 193 ? 6.936 -7.535 -28.955 1.00 95.44 193 LEU A CA 1
ATOM 1471 C C . LEU A 1 193 ? 6.920 -6.107 -29.537 1.00 95.44 193 LEU A C 1
ATOM 1473 O O . LEU A 1 193 ? 6.262 -5.231 -28.981 1.00 95.44 193 LEU A O 1
ATOM 1477 N N . GLY A 1 194 ? 7.617 -5.868 -30.653 1.00 93.31 194 GLY A N 1
ATOM 1478 C CA . GLY A 1 194 ? 7.636 -4.599 -31.386 1.00 93.31 194 GLY A CA 1
ATOM 1479 C C . GLY A 1 194 ? 8.397 -3.449 -30.716 1.00 93.31 194 GLY A C 1
ATOM 1480 O O . GLY A 1 194 ? 8.143 -2.291 -31.044 1.00 93.31 194 GLY A O 1
ATOM 1481 N N . TRP A 1 195 ? 9.298 -3.728 -29.771 1.00 92.12 195 TRP A N 1
ATOM 1482 C CA . TRP A 1 195 ? 10.069 -2.699 -29.058 1.00 92.12 195 TRP A CA 1
ATOM 1483 C C . TRP A 1 195 ? 11.095 -2.005 -29.957 1.00 92.12 195 TRP A C 1
ATOM 1485 O O . TRP A 1 195 ? 11.317 -0.805 -29.827 1.00 92.12 195 TRP A O 1
ATOM 1495 N N . ASP A 1 196 ? 11.649 -2.741 -30.917 1.00 89.69 196 ASP A N 1
ATOM 1496 C CA . ASP A 1 196 ? 12.589 -2.249 -31.925 1.00 89.69 196 ASP A CA 1
ATOM 1497 C C . ASP A 1 196 ? 12.020 -1.087 -32.748 1.00 89.69 196 ASP A C 1
ATOM 1499 O O . ASP A 1 196 ? 12.688 -0.078 -32.969 1.00 89.69 196 ASP A O 1
ATOM 1503 N N . LYS A 1 197 ? 10.741 -1.173 -33.120 1.00 88.62 197 LYS A N 1
ATOM 1504 C CA . LYS A 1 197 ? 10.039 -0.098 -33.835 1.00 88.62 197 LYS A CA 1
ATOM 1505 C C . LYS A 1 197 ? 9.880 1.162 -32.989 1.00 88.62 197 LYS A C 1
ATOM 1507 O O . LYS A 1 197 ? 9.847 2.263 -33.532 1.00 88.62 197 LYS A O 1
ATOM 1512 N N . GLU A 1 198 ? 9.746 1.013 -31.674 1.00 83.81 198 GLU A N 1
ATOM 1513 C CA . GLU A 1 198 ? 9.635 2.143 -30.751 1.00 83.81 198 GLU A CA 1
ATOM 1514 C C . GLU A 1 198 ? 10.987 2.822 -30.516 1.00 83.81 198 GLU A C 1
ATOM 1516 O O . GLU A 1 198 ? 11.027 4.046 -30.395 1.00 83.81 198 GLU A O 1
ATOM 1521 N N . TRP A 1 199 ? 12.093 2.070 -30.503 1.00 85.19 199 TRP A N 1
ATOM 1522 C CA . TRP A 1 199 ? 13.442 2.644 -30.439 1.00 85.19 199 TRP A CA 1
ATOM 1523 C C . TRP A 1 199 ? 13.735 3.511 -31.668 1.00 85.19 199 TRP A C 1
ATOM 1525 O O . TRP A 1 199 ? 14.171 4.651 -31.523 1.00 85.19 199 TRP A O 1
ATOM 1535 N N . GLU A 1 200 ? 13.387 3.043 -32.872 1.00 80.00 200 GLU A N 1
ATOM 1536 C CA . GLU A 1 200 ? 13.577 3.814 -34.112 1.00 80.00 200 GLU A CA 1
ATOM 1537 C C . GLU A 1 200 ? 12.806 5.142 -34.121 1.00 80.00 200 GLU A C 1
ATOM 1539 O O . GLU A 1 200 ? 13.332 6.163 -34.558 1.00 80.00 200 GLU A O 1
ATOM 1544 N N . LYS A 1 201 ? 11.586 5.178 -33.568 1.00 78.75 201 LYS A N 1
ATOM 1545 C CA . LYS A 1 201 ? 10.811 6.428 -33.437 1.00 78.75 201 LYS A CA 1
ATOM 1546 C C . LYS A 1 201 ? 11.437 7.433 -32.468 1.00 78.75 201 LYS A C 1
ATOM 1548 O O . LYS A 1 201 ? 11.126 8.619 -32.546 1.00 78.75 201 LYS A O 1
ATOM 1553 N N . ARG A 1 202 ? 12.245 6.961 -31.513 1.00 72.25 202 ARG A N 1
ATOM 1554 C CA . ARG A 1 202 ? 12.888 7.789 -30.479 1.00 72.25 202 ARG A CA 1
ATOM 1555 C C . ARG A 1 202 ? 14.238 8.341 -30.923 1.00 72.25 202 ARG A C 1
ATOM 1557 O O . ARG A 1 202 ? 14.720 9.282 -30.292 1.00 72.25 202 ARG A O 1
ATOM 1564 N N . LYS A 1 203 ? 14.845 7.785 -31.978 1.00 69.75 203 LYS A N 1
ATOM 1565 C CA . LYS A 1 203 ? 16.101 8.310 -32.519 1.00 69.75 203 LYS A CA 1
ATOM 1566 C C . LYS A 1 203 ? 15.887 9.750 -33.008 1.00 69.75 203 LYS A C 1
ATOM 1568 O O . LYS A 1 203 ? 14.873 10.028 -33.653 1.00 69.75 203 LYS A O 1
ATOM 1573 N N . PRO A 1 204 ? 16.814 10.680 -32.711 1.00 61.97 204 PRO A N 1
ATOM 1574 C CA . PRO A 1 204 ? 16.751 12.022 -33.270 1.00 61.97 204 PRO A CA 1
ATOM 1575 C C . PRO A 1 204 ? 16.703 11.946 -34.804 1.00 61.97 204 PRO A C 1
ATOM 1577 O O . PRO A 1 204 ? 17.352 11.066 -35.378 1.00 61.97 204 PRO A O 1
ATOM 1580 N N . PRO A 1 205 ? 15.976 12.849 -35.487 1.00 57.84 205 PRO A N 1
ATOM 1581 C CA . PRO A 1 205 ? 16.050 12.927 -36.940 1.00 57.84 205 PRO A CA 1
ATOM 1582 C C . PRO A 1 205 ? 17.508 13.124 -37.369 1.00 57.84 205 PRO A C 1
ATOM 1584 O O . PRO A 1 205 ? 18.268 13.827 -36.696 1.00 57.84 205 PRO A O 1
ATOM 1587 N N . ALA A 1 206 ? 17.895 12.488 -38.478 1.00 58.81 206 ALA A N 1
ATOM 1588 C CA . ALA A 1 206 ? 19.240 12.623 -39.022 1.00 58.81 206 ALA A CA 1
ATOM 1589 C C . ALA A 1 206 ? 19.592 14.114 -39.192 1.00 58.81 206 ALA A C 1
ATOM 1591 O O . ALA A 1 206 ? 18.726 14.888 -39.621 1.00 58.81 206 ALA A O 1
ATOM 1592 N N . PRO A 1 207 ? 20.826 14.535 -38.853 1.00 57.75 207 PRO A N 1
ATOM 1593 C CA . PRO A 1 207 ? 21.241 15.916 -39.047 1.00 57.75 207 PRO A CA 1
ATOM 1594 C C . PRO A 1 207 ? 21.028 16.294 -40.514 1.00 57.75 207 PRO A C 1
ATOM 1596 O O . PRO A 1 207 ? 21.487 15.591 -41.416 1.00 57.75 207 PRO A O 1
ATOM 1599 N N . GLN A 1 208 ? 20.286 17.378 -40.753 1.00 54.44 208 GLN A N 1
ATOM 1600 C CA . GLN A 1 208 ? 20.142 17.907 -42.104 1.00 54.44 208 GLN A CA 1
ATOM 1601 C C . GLN A 1 208 ? 21.531 18.321 -42.608 1.00 54.44 208 GLN A C 1
ATOM 1603 O O . GLN A 1 208 ? 22.280 18.935 -41.842 1.00 54.44 208 GLN A O 1
ATOM 1608 N N . PRO A 1 209 ? 21.900 17.977 -43.856 1.00 57.34 209 PRO A N 1
ATOM 1609 C CA . PRO A 1 209 ? 23.162 18.426 -44.424 1.00 57.34 209 PRO A CA 1
ATOM 1610 C C . PRO A 1 209 ? 23.203 19.954 -44.377 1.00 57.34 209 PRO A C 1
ATOM 1612 O O . PRO A 1 209 ? 22.219 20.611 -44.725 1.00 57.34 209 PRO A O 1
ATOM 1615 N N . SER A 1 210 ? 24.320 20.511 -43.905 1.00 62.12 210 SER A N 1
ATOM 1616 C CA . SER A 1 210 ? 24.542 21.951 -43.938 1.00 62.12 210 SER A CA 1
ATOM 1617 C C . SER A 1 210 ? 24.426 22.419 -45.383 1.00 62.12 210 SER A C 1
ATOM 1619 O O . SER A 1 210 ? 25.114 21.909 -46.264 1.00 62.12 210 SER A O 1
ATOM 1621 N N . SER A 1 211 ? 23.517 23.355 -45.638 1.00 59.31 211 SER A N 1
ATOM 1622 C CA . SER A 1 211 ? 23.572 24.145 -46.859 1.00 59.31 211 SER A CA 1
ATOM 1623 C C . SER A 1 211 ? 24.801 25.045 -46.748 1.00 59.31 211 SER A C 1
ATOM 1625 O O . SER A 1 211 ? 24.790 25.968 -45.929 1.00 59.31 211 SER A O 1
ATOM 1627 N N . ASP A 1 212 ? 25.846 24.706 -47.500 1.00 58.34 212 ASP A N 1
ATOM 1628 C CA . ASP A 1 212 ? 27.010 25.568 -47.736 1.00 58.34 212 ASP A CA 1
ATOM 1629 C C . ASP A 1 212 ? 26.612 26.877 -48.441 1.00 58.34 212 ASP A C 1
ATOM 1631 O O . ASP A 1 212 ? 25.675 26.848 -49.279 1.00 58.34 212 ASP A O 1
#

Radius of gyration: 25.63 Å; chains: 1; bounding box: 49×57×76 Å